Protein AF-A0AAJ0GF66-F1 (afdb_monomer)

InterPro domains:
  IPR010839 Acyclic terpene utilisation, N-terminal [PF07287] (3-93)

Foldseek 3Di:
DKDDDADLADQALVSVDIDDDDDDDDPDVVQQDPVQCPDDPPGHPVRVCVVCQVVDDFLRDDDPDCCVPPNDDFDFDDDDDDPQVVDWDWDADPVRDIDTDDGDPDDDDDPPDDDFDAQPDADDLPVLPAWDWHFQQQFKDWWWWDPFQWIDIDIGGDDPVVVNNVSNCPTQVNVCSQHVHNQGNGRRHSPLVRALRPRDDRCRTGRSVHVSSRSHIDGHRVVRCVVGGD

Mean predicted aligned error: 7.28 Å

Sequence (230 aa):
MIAGAVPEDPQSQEEATVDLRIFAQTRDPGLLSGNNFVDSDRGSFARFCIENLLQSYPGGTMAPDMRTAIGRPFFEYWVSLMPQSFVKETAHLPDGIVIEIPNPAITQEYPREQPSYETKDPVDLSTFGPTTRAPLGYVAMGRSGDESSNGNLGLFVRHDDEWDWFRSVLSTSKLRELLDIRAFHFLLKDHLERGFNSKSSFDSLGKNACEYIRSRYIDMPNKFLERGRI

Solvent-accessible surface area (backbone atoms only — not comparable to full-atom values): 14059 Å² total; per-residue (Å²): 88,76,51,84,77,63,60,82,62,42,87,44,65,70,49,55,55,69,53,74,53,85,86,87,87,73,92,55,65,67,45,72,34,77,71,30,71,80,74,43,97,81,52,14,59,67,44,54,56,56,73,45,39,86,74,57,59,91,42,58,61,74,83,84,74,52,56,90,82,46,88,65,92,72,56,70,66,82,89,76,91,72,67,71,87,76,63,83,50,67,51,77,44,98,88,70,52,73,43,81,50,76,77,79,89,79,79,78,92,71,72,95,66,82,82,75,80,70,63,90,78,62,52,69,70,74,80,60,51,66,62,44,82,38,42,40,32,36,63,37,48,67,47,31,28,55,59,61,25,20,21,38,57,49,73,48,59,92,46,74,75,52,41,50,52,48,52,39,60,64,33,48,69,49,50,21,66,66,64,74,42,96,51,57,71,47,54,26,74,51,66,19,52,34,9,53,67,53,36,86,62,76,55,32,46,27,21,37,59,32,53,36,48,22,38,29,62,38,83,37,39,43,77,57,59,75,74,47,71,104

Radius of gyration: 22.27 Å; Cα contacts (8 Å, |Δi|>4): 339; chains: 1; bounding box: 61×35×58 Å

Structure (mmCIF, N/CA/C/O backbone):
data_AF-A0AAJ0GF66-F1
#
_entry.id   AF-A0AAJ0GF66-F1
#
loop_
_atom_site.group_PDB
_atom_site.id
_atom_site.type_symbol
_atom_site.label_atom_id
_atom_site.label_alt_id
_atom_site.label_comp_id
_atom_site.label_asym_id
_atom_site.label_entity_id
_atom_site.label_seq_id
_atom_site.pdbx_PDB_ins_code
_atom_site.Cartn_x
_atom_site.Cartn_y
_atom_site.Cartn_z
_atom_site.occupancy
_atom_site.B_iso_or_equiv
_atom_site.auth_seq_id
_atom_site.auth_comp_id
_atom_site.auth_asym_id
_atom_site.auth_atom_id
_atom_site.pdbx_PDB_model_num
ATOM 1 N N . MET A 1 1 ? 18.608 -10.374 9.808 1.00 85.88 1 MET A N 1
ATOM 2 C CA . MET A 1 1 ? 18.503 -9.835 11.184 1.00 85.88 1 MET A CA 1
ATOM 3 C C . MET A 1 1 ? 17.515 -8.689 11.148 1.00 85.88 1 MET A C 1
ATOM 5 O O . MET A 1 1 ? 17.680 -7.847 10.276 1.00 85.88 1 MET A O 1
ATOM 9 N N . ILE A 1 2 ? 16.510 -8.677 12.021 1.00 88.25 2 ILE A N 1
ATOM 10 C CA . ILE A 1 2 ? 15.561 -7.557 12.139 1.00 88.25 2 ILE A CA 1
ATOM 11 C C . ILE A 1 2 ? 16.083 -6.614 13.224 1.00 88.25 2 ILE A C 1
ATOM 13 O O . ILE A 1 2 ? 16.493 -7.089 14.285 1.00 88.25 2 ILE A O 1
ATOM 17 N N . ALA A 1 3 ? 16.115 -5.314 12.948 1.00 89.00 3 ALA A N 1
ATOM 18 C CA . ALA A 1 3 ? 16.515 -4.288 13.901 1.00 89.00 3 ALA A CA 1
ATOM 19 C C . ALA A 1 3 ? 15.303 -3.434 14.299 1.00 89.00 3 ALA A C 1
ATOM 21 O O . ALA A 1 3 ? 14.698 -2.786 13.450 1.00 89.00 3 ALA A O 1
ATOM 22 N N . GLY A 1 4 ? 14.981 -3.416 15.596 1.00 89.81 4 GLY A N 1
ATOM 23 C CA . GLY A 1 4 ? 13.872 -2.634 16.151 1.00 89.81 4 GLY A CA 1
ATOM 24 C C . GLY A 1 4 ? 12.567 -3.418 16.312 1.00 89.81 4 GLY A C 1
ATOM 25 O O . GLY A 1 4 ? 12.520 -4.635 16.129 1.00 89.81 4 GLY A O 1
ATOM 26 N N . ALA A 1 5 ? 11.521 -2.698 16.706 1.00 91.69 5 ALA A N 1
ATOM 27 C CA . ALA A 1 5 ? 10.151 -3.177 16.842 1.00 91.69 5 ALA A CA 1
ATOM 28 C C . ALA A 1 5 ? 9.189 -2.019 16.544 1.00 91.69 5 ALA A C 1
ATOM 30 O O . ALA A 1 5 ? 9.545 -0.860 16.755 1.00 91.69 5 ALA A O 1
ATOM 31 N N . VAL A 1 6 ? 7.985 -2.347 16.081 1.00 92.19 6 VAL A N 1
ATOM 32 C CA . VAL A 1 6 ? 6.919 -1.375 15.806 1.00 92.19 6 VAL A CA 1
ATOM 33 C C . VAL A 1 6 ? 6.063 -1.215 17.074 1.00 92.19 6 VAL A C 1
ATOM 35 O O . VAL A 1 6 ? 5.723 -2.236 17.683 1.00 92.19 6 VAL A O 1
ATOM 38 N N . PRO A 1 7 ? 5.743 0.016 17.522 1.00 93.25 7 PRO A N 1
ATOM 39 C CA . PRO A 1 7 ? 4.793 0.232 18.615 1.00 93.25 7 PRO A CA 1
ATOM 40 C C . PRO A 1 7 ? 3.393 -0.262 18.229 1.00 93.25 7 PRO A C 1
ATOM 42 O O . PRO A 1 7 ? 3.097 -0.445 17.056 1.00 93.25 7 PRO A O 1
ATOM 45 N N . GLU A 1 8 ? 2.514 -0.465 19.211 1.00 91.50 8 GLU A N 1
ATOM 46 C CA . GLU A 1 8 ? 1.170 -0.995 18.944 1.00 91.50 8 GLU A CA 1
ATOM 47 C C . GLU A 1 8 ? 0.363 -0.112 17.971 1.00 91.50 8 GLU A C 1
ATOM 49 O O . GLU A 1 8 ? -0.120 -0.623 16.970 1.00 91.50 8 GLU A O 1
ATOM 54 N N . ASP A 1 9 ? 0.285 1.204 18.197 1.00 92.12 9 ASP A N 1
ATOM 55 C CA . ASP A 1 9 ? -0.404 2.166 17.316 1.00 92.12 9 ASP A CA 1
ATOM 56 C C . ASP A 1 9 ? 0.613 3.207 16.807 1.00 92.12 9 ASP A C 1
ATOM 58 O O . ASP A 1 9 ? 0.759 4.267 17.428 1.00 92.12 9 ASP A O 1
ATOM 62 N N . PRO A 1 10 ? 1.390 2.906 15.747 1.00 92.81 10 PRO A N 1
ATOM 63 C CA . PRO A 1 10 ? 2.396 3.830 15.220 1.00 92.81 10 PRO A CA 1
ATOM 64 C C . PRO A 1 10 ? 1.728 5.085 14.654 1.00 92.81 10 PRO A C 1
ATOM 66 O O . PRO A 1 10 ? 0.675 5.004 14.024 1.00 92.81 10 PRO A O 1
ATOM 69 N N . GLN A 1 11 ? 2.338 6.253 14.855 1.00 90.50 11 GLN A N 1
ATOM 70 C CA . GLN A 1 11 ? 1.778 7.537 14.408 1.00 90.50 11 GLN A CA 1
ATOM 71 C C . GLN A 1 11 ? 2.393 8.040 13.096 1.00 90.50 11 GLN A C 1
ATOM 73 O O . GLN A 1 11 ? 1.963 9.064 12.569 1.00 90.50 11 GLN A O 1
ATOM 78 N N . SER A 1 12 ? 3.370 7.315 12.548 1.00 89.44 12 SER A N 1
ATOM 79 C CA . SER A 1 12 ? 3.961 7.579 11.238 1.00 89.44 12 SER A CA 1
ATOM 80 C C . SER A 1 12 ? 4.348 6.287 10.522 1.00 89.44 12 SER A C 1
ATOM 82 O O . SER A 1 12 ? 4.467 5.216 11.128 1.00 89.44 12 SER A O 1
ATOM 84 N N . GLN A 1 13 ? 4.581 6.388 9.212 1.00 88.12 13 GLN A N 1
ATOM 85 C CA . GLN A 1 13 ? 5.065 5.258 8.422 1.00 88.12 13 GLN A CA 1
ATOM 86 C C . GLN A 1 13 ? 6.484 4.845 8.849 1.00 88.12 13 GLN A C 1
ATOM 88 O O . GLN A 1 13 ? 6.815 3.660 8.818 1.00 88.12 13 GLN A O 1
ATOM 93 N N . GLU A 1 14 ? 7.308 5.801 9.285 1.00 89.06 14 GLU A N 1
ATOM 94 C CA . GLU A 1 14 ? 8.645 5.557 9.825 1.00 89.06 14 GLU A CA 1
ATOM 95 C C . GLU A 1 14 ? 8.587 4.740 11.120 1.00 89.06 14 GLU A C 1
ATOM 97 O O . GLU A 1 14 ? 9.321 3.764 11.247 1.00 89.06 14 GLU A O 1
ATOM 102 N N . GLU A 1 15 ? 7.684 5.070 12.051 1.00 91.44 15 GLU A N 1
ATOM 103 C CA . GLU A 1 15 ? 7.470 4.281 13.276 1.00 91.44 15 GLU A CA 1
ATOM 104 C C . GLU A 1 15 ? 6.936 2.873 12.978 1.00 91.44 15 GLU A C 1
ATOM 106 O O . GLU A 1 15 ? 7.215 1.927 13.715 1.00 91.44 15 GLU A O 1
ATOM 111 N N . ALA A 1 16 ? 6.187 2.725 11.883 1.00 91.75 16 ALA A N 1
ATOM 112 C CA . ALA A 1 16 ? 5.654 1.451 11.414 1.00 91.75 16 ALA A CA 1
ATOM 113 C C . ALA A 1 16 ? 6.658 0.605 10.606 1.00 91.75 16 ALA A C 1
ATOM 115 O O . ALA A 1 16 ? 6.305 -0.485 10.154 1.00 91.75 16 ALA A O 1
ATOM 116 N N . THR A 1 17 ? 7.891 1.082 10.406 1.00 91.12 17 THR A N 1
ATOM 117 C CA . THR A 1 17 ? 8.898 0.426 9.561 1.00 91.12 17 THR A CA 1
ATOM 118 C C . THR A 1 17 ? 10.095 -0.040 10.393 1.00 91.12 17 THR A C 1
ATOM 120 O O . THR A 1 17 ? 10.628 0.693 11.220 1.00 91.12 17 THR A O 1
ATOM 123 N N . VAL A 1 18 ? 10.553 -1.273 10.149 1.00 91.56 18 VAL A N 1
ATOM 124 C CA . VAL A 1 18 ? 11.772 -1.840 10.753 1.00 91.56 18 VAL A CA 1
ATOM 125 C C . VAL A 1 18 ? 12.707 -2.382 9.679 1.00 91.56 18 VAL A C 1
ATOM 127 O O . VAL A 1 18 ? 12.262 -2.890 8.648 1.00 91.56 18 VAL A O 1
ATOM 130 N N . ASP A 1 19 ? 14.011 -2.330 9.943 1.00 89.31 19 ASP A N 1
A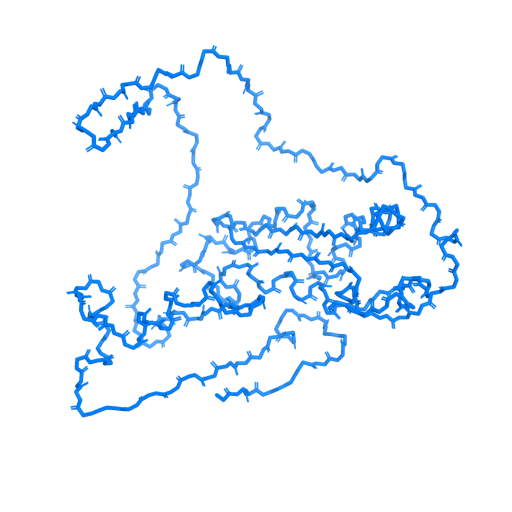TOM 131 C CA . ASP A 1 19 ? 15.020 -2.787 8.992 1.00 89.31 19 ASP A CA 1
ATOM 132 C C . ASP A 1 19 ? 15.253 -4.298 9.088 1.00 89.31 19 ASP A C 1
ATOM 134 O O . ASP A 1 19 ? 15.623 -4.836 10.138 1.00 89.31 19 ASP A O 1
ATOM 138 N N . LEU A 1 20 ? 15.136 -4.988 7.949 1.00 88.69 20 LEU A N 1
ATOM 139 C CA . LEU A 1 20 ? 15.606 -6.360 7.773 1.00 88.69 20 LEU A CA 1
ATOM 140 C C . LEU A 1 20 ? 16.949 -6.360 7.036 1.00 88.69 20 LEU A C 1
ATOM 142 O O . LEU A 1 20 ? 17.028 -6.199 5.820 1.00 88.69 20 LEU A O 1
ATOM 146 N N . ARG A 1 21 ? 18.030 -6.636 7.765 1.00 88.19 21 ARG A N 1
ATOM 147 C CA . ARG A 1 21 ? 19.362 -6.798 7.178 1.00 88.19 21 ARG A CA 1
ATOM 148 C C . ARG A 1 21 ? 19.586 -8.230 6.701 1.00 88.19 21 ARG A C 1
ATOM 150 O O . ARG A 1 21 ? 19.614 -9.159 7.518 1.00 88.19 21 ARG A O 1
ATOM 157 N N . ILE A 1 22 ? 19.855 -8.384 5.407 1.00 86.62 22 ILE A N 1
ATOM 158 C CA . ILE A 1 22 ? 20.373 -9.616 4.800 1.00 86.62 22 ILE A CA 1
ATOM 159 C C . ILE A 1 22 ? 21.868 -9.413 4.517 1.00 86.62 22 ILE A C 1
ATOM 161 O O . ILE A 1 22 ? 22.264 -8.410 3.929 1.00 86.62 22 ILE A O 1
ATOM 165 N N . PHE A 1 23 ? 22.715 -10.332 4.983 1.00 89.69 23 PHE A N 1
ATOM 166 C CA . PHE A 1 23 ? 24.172 -10.222 4.880 1.00 89.69 23 PHE A CA 1
ATOM 167 C C . PHE A 1 23 ? 24.766 -11.516 4.328 1.00 89.69 23 PHE A C 1
ATOM 169 O O . PHE A 1 23 ? 24.396 -12.600 4.774 1.00 89.69 23 PHE A O 1
ATOM 176 N N . ALA A 1 24 ? 25.700 -11.392 3.386 1.00 90.50 24 ALA A N 1
ATOM 177 C CA . ALA A 1 24 ? 26.400 -12.514 2.776 1.00 90.50 24 ALA A CA 1
ATOM 178 C C . ALA A 1 24 ? 27.893 -12.205 2.614 1.00 90.50 24 ALA A C 1
ATOM 180 O O . ALA A 1 24 ? 28.287 -11.064 2.376 1.00 90.50 24 ALA A O 1
ATOM 181 N N . GLN A 1 25 ? 28.718 -13.247 2.721 1.00 92.94 25 GLN A N 1
ATOM 182 C CA . GLN A 1 25 ? 30.152 -13.215 2.443 1.00 92.94 25 GLN A CA 1
ATOM 183 C C . GLN A 1 25 ? 30.522 -14.427 1.594 1.00 92.94 25 GLN A C 1
ATOM 185 O O . GLN A 1 25 ? 29.950 -15.504 1.746 1.00 92.94 25 GLN A O 1
ATOM 190 N N . THR A 1 26 ? 31.489 -14.256 0.701 1.00 90.25 26 THR A N 1
ATOM 191 C CA . THR A 1 26 ? 31.937 -15.307 -0.215 1.00 90.25 26 THR A CA 1
ATOM 192 C C . THR A 1 26 ? 33.385 -15.065 -0.625 1.00 90.25 26 THR A C 1
ATOM 194 O O . THR A 1 26 ? 33.888 -13.945 -0.543 1.00 90.25 26 THR A O 1
ATOM 197 N N . ARG A 1 27 ? 34.056 -16.132 -1.064 1.00 93.50 27 ARG A N 1
ATOM 198 C CA . ARG A 1 27 ? 35.398 -16.066 -1.658 1.00 93.50 27 ARG A CA 1
ATOM 199 C C . ARG A 1 27 ? 35.363 -15.670 -3.135 1.00 93.50 27 ARG A C 1
ATOM 201 O O . ARG A 1 27 ? 36.397 -15.278 -3.661 1.00 93.50 27 ARG A O 1
ATOM 208 N N . ASP A 1 28 ? 34.206 -15.795 -3.786 1.00 88.50 28 ASP A N 1
ATOM 209 C CA . ASP A 1 28 ? 34.001 -15.387 -5.175 1.00 88.50 28 ASP A CA 1
ATOM 210 C C . ASP A 1 28 ? 33.434 -13.956 -5.223 1.00 88.50 28 ASP A C 1
ATOM 212 O O . ASP A 1 28 ? 32.237 -13.766 -4.978 1.00 88.50 28 ASP A O 1
ATOM 216 N N . PRO A 1 29 ? 34.252 -12.938 -5.545 1.00 84.75 29 PRO A N 1
ATOM 217 C CA . PRO A 1 29 ? 33.788 -11.555 -5.606 1.00 84.75 29 PRO A CA 1
ATOM 218 C C . PRO A 1 29 ? 32.722 -11.330 -6.690 1.00 84.75 29 PRO A C 1
ATOM 220 O O . PRO A 1 29 ? 31.956 -10.372 -6.592 1.00 84.75 29 PRO A O 1
ATOM 223 N N . GLY A 1 30 ? 32.619 -12.212 -7.693 1.00 83.12 30 GLY A N 1
ATOM 224 C CA . GLY A 1 30 ? 31.606 -12.131 -8.741 1.00 83.12 30 GLY A CA 1
ATOM 225 C C . GLY A 1 30 ? 30.180 -12.240 -8.198 1.00 83.12 30 GLY A C 1
ATOM 226 O O . GLY A 1 30 ? 29.296 -11.511 -8.646 1.00 83.12 30 GLY A O 1
ATOM 227 N N . LEU A 1 31 ? 29.947 -13.064 -7.172 1.00 84.75 31 LEU A N 1
ATOM 228 C CA . LEU A 1 31 ? 28.609 -13.259 -6.595 1.00 84.75 31 LEU A CA 1
ATOM 229 C C . LEU A 1 31 ? 28.079 -12.025 -5.846 1.00 84.75 31 LEU A C 1
ATOM 231 O O . LEU A 1 31 ? 26.865 -11.867 -5.721 1.00 84.75 31 LEU A O 1
ATOM 235 N N . LEU A 1 32 ? 28.965 -11.145 -5.366 1.00 85.38 32 LEU A N 1
ATOM 236 C CA . LEU A 1 32 ? 28.604 -9.894 -4.681 1.00 85.38 32 LEU A CA 1
ATOM 237 C C . LEU A 1 32 ? 28.820 -8.648 -5.552 1.00 85.38 32 LEU A C 1
ATOM 239 O O . LEU A 1 32 ? 28.619 -7.531 -5.078 1.00 85.38 32 LEU A O 1
ATOM 243 N N . SER A 1 33 ? 29.241 -8.811 -6.810 1.00 76.38 33 SER A N 1
ATOM 244 C CA . SER A 1 33 ? 29.523 -7.671 -7.681 1.00 76.38 33 SER A CA 1
ATOM 245 C C . SER A 1 33 ? 28.228 -6.968 -8.107 1.00 76.38 33 SER A C 1
ATOM 247 O O . SER A 1 33 ? 27.270 -7.606 -8.549 1.00 76.38 33 SER A O 1
ATOM 249 N N . GLY A 1 34 ? 28.213 -5.635 -8.011 1.00 66.44 34 GLY A N 1
ATOM 250 C CA . GLY A 1 34 ? 27.102 -4.808 -8.493 1.00 66.44 34 GLY A CA 1
ATOM 251 C C . GLY A 1 34 ? 26.999 -4.746 -10.022 1.00 66.44 34 GLY A C 1
ATOM 252 O O . GLY A 1 34 ? 25.943 -4.410 -10.541 1.00 66.44 34 GLY A O 1
ATOM 253 N N . ASN A 1 35 ? 28.053 -5.110 -10.758 1.00 63.97 35 ASN A N 1
ATOM 254 C CA . ASN A 1 35 ? 28.022 -5.135 -12.228 1.00 63.97 35 ASN A CA 1
ATOM 255 C C . ASN A 1 35 ? 27.085 -6.239 -12.752 1.00 63.97 35 ASN A C 1
ATOM 257 O O . ASN A 1 35 ? 26.433 -6.087 -13.778 1.00 63.97 35 ASN A O 1
ATOM 261 N N . ASN A 1 36 ? 26.915 -7.313 -11.977 1.00 58.72 36 ASN A N 1
ATOM 262 C CA . ASN A 1 36 ? 26.048 -8.444 -12.315 1.00 58.72 36 ASN A CA 1
ATOM 263 C C . ASN A 1 36 ? 24.547 -8.172 -12.100 1.00 58.72 36 ASN A C 1
ATOM 265 O O . ASN A 1 36 ? 23.743 -9.101 -12.177 1.00 58.72 36 ASN A O 1
ATOM 269 N N . PHE A 1 37 ? 24.157 -6.923 -11.821 1.00 59.28 37 PHE A N 1
ATOM 270 C CA . PHE A 1 37 ? 22.755 -6.507 -11.846 1.00 59.28 37 PHE A CA 1
ATOM 271 C C . PHE A 1 37 ? 22.136 -6.579 -13.244 1.00 59.28 37 PHE A C 1
ATOM 273 O O . PHE A 1 37 ? 20.936 -6.812 -13.352 1.00 59.28 37 PHE A O 1
ATOM 280 N N . VAL A 1 38 ? 22.951 -6.389 -14.286 1.00 54.25 38 VAL A N 1
ATOM 281 C CA . VAL A 1 38 ? 22.492 -6.259 -15.678 1.00 54.25 38 VAL A CA 1
ATOM 282 C C . VAL A 1 38 ? 23.046 -7.379 -16.572 1.00 54.25 38 VAL A C 1
ATOM 284 O O . VAL A 1 38 ? 22.352 -7.828 -17.476 1.00 54.25 38 VAL A O 1
ATOM 287 N N . ASP A 1 39 ? 24.242 -7.902 -16.266 1.00 52.47 39 ASP A N 1
ATOM 288 C CA . ASP A 1 39 ? 25.055 -8.660 -17.238 1.00 52.47 39 ASP A CA 1
ATOM 289 C C . ASP A 1 39 ? 25.181 -10.182 -16.997 1.00 52.47 39 ASP A C 1
ATOM 291 O O . ASP A 1 39 ? 25.986 -10.840 -17.652 1.00 52.47 39 ASP A O 1
ATOM 295 N N . SER A 1 40 ? 24.459 -10.782 -16.042 1.00 52.03 40 SER A N 1
ATOM 296 C CA . SER A 1 40 ? 24.777 -12.150 -15.583 1.00 52.03 40 SER A CA 1
ATOM 297 C C . SER A 1 40 ? 23.639 -13.163 -15.735 1.00 52.03 40 SER A C 1
ATOM 299 O O . SER A 1 40 ? 22.655 -13.108 -14.994 1.00 52.03 40 SER A O 1
ATOM 301 N N . ASP A 1 41 ? 23.864 -14.182 -16.572 1.00 59.72 41 ASP A N 1
ATOM 302 C CA . ASP A 1 41 ? 23.113 -15.453 -16.608 1.00 59.72 41 ASP A CA 1
ATOM 303 C C . ASP A 1 41 ? 23.255 -16.264 -15.300 1.00 59.72 41 ASP A C 1
ATOM 305 O O . ASP A 1 41 ? 22.475 -17.174 -15.028 1.00 59.72 41 ASP A O 1
ATOM 309 N N . ARG A 1 42 ? 24.262 -15.950 -14.468 1.00 64.00 42 ARG A N 1
ATOM 310 C CA . ARG A 1 42 ? 24.535 -16.605 -13.173 1.00 64.00 42 ARG A CA 1
ATOM 311 C C . ARG A 1 42 ? 23.820 -15.944 -11.986 1.00 64.00 42 ARG A C 1
ATOM 313 O O . ARG A 1 42 ? 23.796 -16.524 -10.902 1.00 64.00 42 ARG A O 1
ATOM 320 N N . GLY A 1 43 ? 23.270 -14.742 -12.174 1.00 67.75 43 GLY A N 1
ATOM 321 C CA . GLY A 1 43 ? 22.730 -13.897 -11.106 1.00 67.75 43 GLY A CA 1
ATOM 322 C C . GLY A 1 43 ? 23.799 -13.297 -10.179 1.00 67.75 43 GLY A C 1
ATOM 323 O O . GLY A 1 43 ? 24.982 -13.629 -10.249 1.00 67.75 43 GLY A O 1
ATOM 324 N N . SER A 1 44 ? 23.387 -12.370 -9.315 1.00 81.88 44 SER A N 1
ATOM 325 C CA . SER A 1 44 ? 24.177 -11.835 -8.196 1.00 81.88 44 SER A CA 1
ATOM 326 C C . SER A 1 44 ? 23.365 -11.981 -6.914 1.00 81.88 44 SER A C 1
ATOM 328 O O . SER A 1 44 ? 22.139 -12.074 -6.967 1.00 81.88 44 SER A O 1
ATOM 330 N N . PHE A 1 45 ? 24.015 -11.970 -5.751 1.00 84.94 45 PHE A N 1
ATOM 331 C CA . PHE A 1 45 ? 23.310 -12.008 -4.467 1.00 84.94 45 PHE A CA 1
ATOM 332 C C . PHE A 1 45 ? 22.242 -10.909 -4.371 1.00 84.94 45 PHE A C 1
ATOM 334 O O . PHE A 1 45 ? 21.111 -11.167 -3.970 1.00 84.94 45 PHE A O 1
ATOM 341 N N . ALA A 1 46 ? 22.582 -9.696 -4.811 1.00 81.00 46 ALA A N 1
ATOM 342 C CA . ALA A 1 46 ? 21.661 -8.571 -4.794 1.00 81.00 46 ALA A CA 1
ATOM 3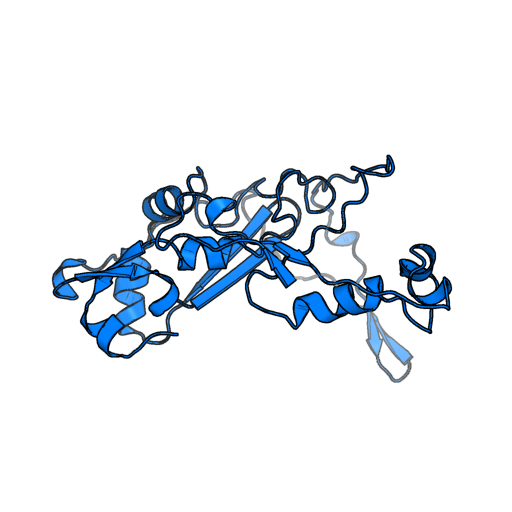43 C C . ALA A 1 46 ? 20.482 -8.767 -5.767 1.00 81.00 46 ALA A C 1
ATOM 345 O O . ALA A 1 46 ? 19.342 -8.487 -5.400 1.00 81.00 46 ALA A O 1
ATOM 346 N N . ARG A 1 47 ? 20.727 -9.329 -6.961 1.00 81.38 47 ARG A N 1
ATOM 347 C CA . ARG A 1 47 ? 19.670 -9.697 -7.916 1.00 81.38 47 ARG A CA 1
ATOM 348 C C . ARG A 1 47 ? 18.707 -10.727 -7.324 1.00 81.38 47 ARG A C 1
ATOM 350 O O . ARG A 1 47 ? 17.505 -10.510 -7.391 1.00 81.38 47 ARG A O 1
ATOM 357 N N . PHE A 1 48 ? 19.210 -11.782 -6.680 1.00 83.44 48 PHE A N 1
ATOM 358 C CA . PHE A 1 48 ? 18.350 -12.781 -6.036 1.00 83.44 48 PHE A CA 1
ATOM 359 C C . PHE A 1 48 ? 17.479 -12.172 -4.933 1.00 83.44 48 PHE A C 1
ATOM 361 O O . PHE A 1 48 ? 16.287 -12.465 -4.875 1.00 83.44 48 PHE A O 1
ATOM 368 N N . CYS A 1 49 ? 18.034 -11.296 -4.091 1.00 84.81 49 CYS A N 1
ATOM 369 C CA . CYS A 1 49 ? 17.247 -10.577 -3.085 1.00 84.81 49 CYS A CA 1
ATOM 370 C C . CYS A 1 49 ? 16.135 -9.727 -3.722 1.00 84.81 49 CYS A C 1
ATOM 372 O O . CYS A 1 49 ? 15.023 -9.679 -3.203 1.00 84.81 49 CYS A O 1
ATOM 374 N N . ILE A 1 50 ? 16.421 -9.085 -4.856 1.00 81.56 50 ILE A N 1
ATOM 375 C CA . ILE A 1 50 ? 15.489 -8.193 -5.555 1.00 81.56 50 ILE A CA 1
ATOM 376 C C . ILE A 1 50 ? 14.376 -8.953 -6.263 1.00 81.56 50 ILE A C 1
ATOM 378 O O . ILE A 1 50 ? 13.206 -8.629 -6.081 1.00 81.56 50 ILE A O 1
ATOM 382 N N . GLU A 1 51 ? 14.721 -9.980 -7.034 1.00 83.25 51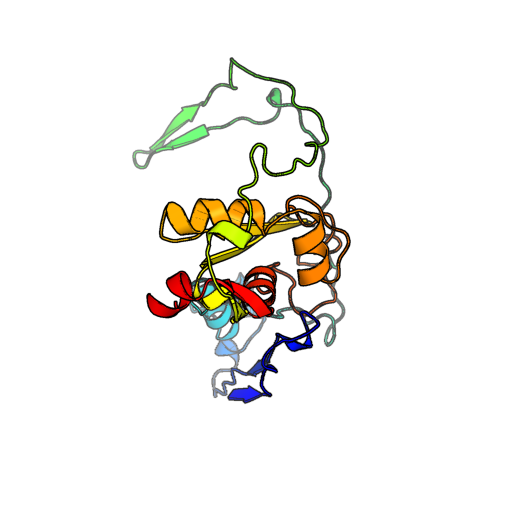 GLU A N 1
ATOM 383 C CA . GLU A 1 51 ? 13.747 -10.775 -7.787 1.00 83.25 51 GLU A CA 1
ATOM 384 C C . GLU A 1 51 ? 12.772 -11.511 -6.857 1.00 83.25 51 GLU A C 1
ATOM 386 O O . GLU A 1 51 ? 11.603 -11.684 -7.195 1.00 83.25 51 GLU A O 1
ATOM 391 N N . ASN A 1 52 ? 13.216 -11.875 -5.650 1.00 85.56 52 ASN A N 1
ATOM 392 C CA . ASN A 1 52 ? 12.364 -12.519 -4.650 1.00 85.56 52 ASN A CA 1
ATOM 393 C C . ASN A 1 52 ? 11.605 -11.527 -3.751 1.00 85.56 52 ASN A C 1
ATOM 395 O O . ASN A 1 52 ? 10.723 -11.950 -3.004 1.00 85.56 52 ASN A O 1
ATOM 399 N N . LEU A 1 53 ? 11.880 -10.217 -3.823 1.00 84.62 53 LEU A N 1
ATOM 400 C CA . LEU A 1 53 ? 11.221 -9.214 -2.975 1.00 84.62 53 LEU A CA 1
ATOM 401 C C . LEU A 1 53 ? 9.695 -9.264 -3.118 1.00 84.62 53 LEU A C 1
ATOM 403 O O . LEU A 1 53 ? 8.972 -9.164 -2.130 1.00 84.62 53 LEU A O 1
ATOM 407 N N . LEU A 1 54 ? 9.190 -9.448 -4.340 1.00 81.69 54 LEU A N 1
ATOM 408 C CA . LEU A 1 54 ? 7.748 -9.498 -4.608 1.00 81.69 54 LEU A CA 1
ATOM 409 C C . LEU A 1 54 ? 7.057 -10.748 -4.047 1.00 81.69 54 LEU A C 1
ATOM 411 O O . LEU A 1 54 ? 5.839 -10.746 -3.911 1.00 81.69 54 LEU A O 1
ATOM 415 N N . GLN A 1 55 ? 7.821 -11.786 -3.710 1.00 87.25 55 GLN A N 1
ATOM 416 C CA . GLN A 1 55 ? 7.326 -13.019 -3.094 1.00 87.25 55 GLN A CA 1
ATOM 417 C C . GLN A 1 55 ? 7.494 -13.019 -1.568 1.00 87.25 55 GLN A C 1
ATOM 419 O O . GLN A 1 55 ? 7.212 -14.023 -0.918 1.00 87.25 55 GLN A O 1
ATOM 424 N N . SER A 1 56 ? 8.001 -11.921 -1.001 1.00 85.94 56 SER A N 1
ATOM 425 C CA . SER A 1 56 ? 8.242 -11.793 0.433 1.00 85.94 56 SER A CA 1
ATOM 426 C C . SER A 1 56 ? 6.952 -11.443 1.196 1.00 85.94 56 SER A C 1
ATOM 428 O O . SER A 1 56 ? 5.863 -11.904 0.858 1.00 85.94 56 SER A O 1
ATOM 430 N N . TYR A 1 57 ? 7.066 -10.662 2.266 1.00 87.31 57 TYR A N 1
ATOM 431 C CA . TYR A 1 57 ? 5.952 -10.272 3.125 1.00 87.31 57 TYR A CA 1
ATOM 432 C C . TYR A 1 57 ? 5.241 -8.997 2.616 1.00 87.31 57 TYR A C 1
ATOM 434 O O . TYR A 1 57 ? 5.848 -8.189 1.903 1.00 87.31 57 TYR A O 1
ATOM 442 N N . PRO A 1 58 ? 3.959 -8.782 2.980 1.00 88.62 58 PRO A N 1
ATOM 443 C CA . PRO A 1 58 ? 3.253 -7.524 2.715 1.00 88.62 58 PRO A CA 1
ATOM 444 C C . PRO A 1 58 ? 4.012 -6.323 3.289 1.00 88.62 58 PRO A C 1
ATOM 446 O O . PRO A 1 58 ? 4.530 -6.397 4.397 1.00 88.62 58 PRO A O 1
ATOM 449 N N . GLY A 1 59 ? 4.119 -5.225 2.538 1.00 88.06 59 GLY A N 1
ATOM 450 C CA . GLY A 1 59 ? 4.956 -4.091 2.951 1.00 88.06 59 GLY A CA 1
ATOM 451 C C . GLY A 1 59 ? 6.463 -4.337 2.825 1.00 88.06 59 GLY A C 1
ATOM 452 O O . GLY A 1 59 ? 7.264 -3.567 3.338 1.00 88.06 59 GLY A O 1
ATOM 453 N N . GLY A 1 60 ? 6.892 -5.403 2.144 1.00 88.94 60 GLY A N 1
ATOM 454 C CA . GLY A 1 60 ? 8.293 -5.598 1.788 1.00 88.94 60 GLY A CA 1
ATOM 455 C C . GLY A 1 60 ? 8.754 -4.564 0.760 1.00 88.94 60 GLY A C 1
ATOM 456 O O . GLY A 1 60 ? 8.574 -4.752 -0.449 1.00 88.94 60 GLY A O 1
ATOM 457 N N . THR A 1 61 ? 9.374 -3.484 1.234 1.00 87.25 61 THR A N 1
ATOM 458 C CA . THR A 1 61 ? 10.098 -2.521 0.400 1.00 87.25 61 THR A CA 1
ATOM 459 C C . THR A 1 61 ? 11.602 -2.688 0.571 1.00 87.25 61 THR A C 1
ATOM 461 O O . THR A 1 61 ? 12.101 -3.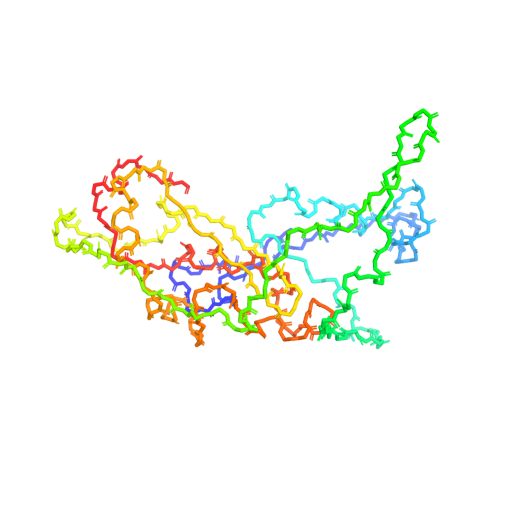002 1.650 1.00 87.25 61 THR A O 1
ATOM 464 N N . MET A 1 62 ? 12.338 -2.501 -0.516 1.00 82.88 62 MET A N 1
ATOM 465 C CA . MET A 1 62 ? 13.793 -2.485 -0.487 1.00 82.88 62 MET A CA 1
ATOM 466 C C . MET A 1 62 ? 14.258 -1.049 -0.708 1.00 82.88 62 MET A C 1
ATOM 468 O O . MET A 1 62 ? 13.669 -0.324 -1.506 1.00 82.88 62 MET A O 1
ATOM 472 N N . ALA A 1 63 ? 15.370 -0.681 -0.075 1.00 77.62 63 ALA A N 1
ATOM 473 C CA . ALA A 1 63 ? 16.115 0.533 -0.376 1.00 77.62 63 ALA A CA 1
ATOM 474 C C . ALA A 1 63 ? 17.335 0.207 -1.269 1.00 77.62 63 ALA A C 1
ATOM 476 O O . ALA A 1 63 ? 18.425 -0.027 -0.747 1.00 77.62 63 ALA A O 1
ATOM 477 N N . PRO A 1 64 ? 17.200 0.155 -2.612 1.00 72.00 64 PRO A N 1
ATOM 478 C CA . PRO A 1 64 ? 18.335 -0.088 -3.509 1.00 72.00 64 PRO A CA 1
ATOM 479 C C . PRO A 1 64 ? 19.165 1.168 -3.771 1.00 72.00 64 PRO A C 1
ATOM 481 O O . PRO A 1 64 ? 20.094 1.141 -4.582 1.00 72.00 64 PRO A O 1
ATOM 484 N N . ASP A 1 65 ? 18.802 2.286 -3.149 1.00 71.44 65 ASP A N 1
ATOM 485 C CA . ASP A 1 65 ? 19.398 3.567 -3.449 1.00 71.44 65 ASP A CA 1
ATOM 486 C C . ASP A 1 65 ? 20.817 3.686 -2.879 1.00 71.44 65 ASP A C 1
ATOM 488 O O . ASP A 1 65 ? 21.042 3.971 -1.705 1.00 71.44 65 ASP A O 1
ATOM 492 N N . MET A 1 66 ? 21.791 3.504 -3.766 1.00 73.00 66 MET A N 1
ATOM 493 C CA . MET A 1 66 ? 23.211 3.645 -3.460 1.00 73.00 66 MET A CA 1
ATOM 494 C C . MET A 1 66 ? 23.713 5.094 -3.587 1.00 73.00 66 MET A C 1
ATOM 496 O O . MET A 1 66 ? 24.917 5.317 -3.443 1.00 73.00 66 MET A O 1
ATOM 500 N N . ARG A 1 67 ? 22.845 6.088 -3.857 1.00 75.56 67 ARG A N 1
ATOM 501 C CA . ARG A 1 67 ? 23.238 7.506 -4.021 1.00 75.56 67 ARG A CA 1
ATOM 502 C C . ARG A 1 67 ? 23.881 8.106 -2.774 1.00 75.56 67 ARG A C 1
ATOM 504 O O . ARG A 1 67 ? 24.669 9.039 -2.892 1.00 75.56 67 ARG A O 1
ATOM 511 N N . THR A 1 68 ? 23.609 7.539 -1.601 1.00 74.69 68 THR A N 1
ATOM 512 C CA . THR A 1 68 ? 24.253 7.911 -0.330 1.00 74.69 68 THR A CA 1
ATOM 513 C C . THR A 1 68 ? 25.737 7.534 -0.274 1.00 74.69 68 THR A C 1
ATOM 515 O O . THR A 1 68 ? 26.491 8.134 0.487 1.00 74.69 68 THR A O 1
ATOM 518 N N . ALA A 1 69 ? 26.171 6.570 -1.093 1.00 77.25 69 ALA A N 1
ATOM 519 C CA . ALA A 1 69 ? 27.554 6.102 -1.164 1.00 77.25 69 ALA A CA 1
ATOM 520 C C . ALA A 1 69 ? 28.257 6.496 -2.475 1.00 77.25 69 ALA A C 1
ATOM 522 O O . ALA A 1 69 ? 29.466 6.716 -2.485 1.00 77.25 69 ALA A O 1
ATOM 523 N N . ILE A 1 70 ? 27.524 6.561 -3.592 1.00 77.69 70 ILE A N 1
ATOM 524 C CA . ILE A 1 70 ? 28.060 6.858 -4.925 1.00 77.69 70 ILE A CA 1
ATOM 525 C C . ILE A 1 70 ? 27.074 7.775 -5.648 1.00 77.69 70 ILE A C 1
ATOM 527 O O . ILE A 1 70 ? 25.964 7.348 -5.954 1.00 77.69 70 ILE A O 1
ATOM 531 N N . GLY A 1 71 ? 27.482 9.004 -5.977 1.00 78.19 71 GLY A N 1
ATOM 532 C CA . GLY A 1 71 ? 26.639 9.935 -6.733 1.00 78.19 71 GLY A CA 1
ATOM 533 C C . GLY A 1 71 ? 26.190 9.337 -8.072 1.00 78.19 71 GLY A C 1
ATOM 534 O O . GLY A 1 71 ? 27.018 8.877 -8.860 1.00 78.19 71 GLY A O 1
ATOM 535 N N . ARG A 1 72 ? 24.878 9.332 -8.329 1.00 76.69 72 ARG A N 1
ATOM 536 C CA . ARG A 1 72 ? 24.272 8.828 -9.571 1.00 76.69 72 ARG A CA 1
ATOM 537 C C . ARG A 1 72 ? 23.203 9.794 -10.077 1.00 76.69 72 ARG A C 1
ATOM 539 O O . ARG A 1 72 ? 22.554 10.441 -9.253 1.00 76.69 72 ARG A O 1
ATOM 546 N N . PRO A 1 73 ? 22.992 9.883 -11.404 1.00 78.38 73 PRO A N 1
ATOM 547 C CA . PRO A 1 73 ? 21.810 10.551 -11.929 1.00 78.38 73 PRO A CA 1
ATOM 548 C C . PRO A 1 73 ? 20.554 9.870 -11.380 1.00 78.38 73 PRO A C 1
ATOM 550 O O . PRO A 1 73 ? 20.541 8.657 -11.157 1.00 78.38 73 PRO A O 1
ATOM 553 N N . PHE A 1 74 ? 19.503 10.654 -11.176 1.00 76.75 74 PHE A N 1
ATOM 554 C CA . PHE A 1 74 ? 18.179 10.141 -10.860 1.00 76.75 74 PHE A CA 1
ATOM 555 C C . PHE A 1 74 ? 17.196 10.577 -11.935 1.00 76.75 74 PHE A C 1
ATOM 557 O O . PHE A 1 74 ? 17.408 11.580 -12.616 1.00 76.75 74 PHE A O 1
ATOM 564 N N . PHE A 1 75 ? 16.142 9.790 -12.096 1.00 82.00 75 PHE A N 1
ATOM 565 C CA . PHE A 1 75 ? 15.120 10.031 -13.098 1.00 82.00 75 PHE A CA 1
ATOM 566 C C . PHE A 1 75 ? 13.832 10.432 -12.404 1.00 82.00 75 PHE A C 1
ATOM 568 O O . PHE A 1 75 ? 13.415 9.801 -11.433 1.00 82.00 75 PHE A O 1
ATOM 575 N N . GLU A 1 76 ? 13.212 11.478 -12.926 1.00 84.19 76 GLU A N 1
ATOM 576 C CA . GLU A 1 76 ? 11.886 11.903 -12.521 1.00 84.19 76 GLU A CA 1
ATOM 577 C C . GLU A 1 76 ? 10.873 11.351 -13.511 1.00 84.19 76 GLU A C 1
ATOM 579 O O . GLU A 1 76 ? 11.074 11.388 -14.727 1.00 84.19 76 GLU A O 1
ATOM 584 N N . TYR A 1 77 ? 9.760 10.869 -12.985 1.00 80.06 77 TYR A N 1
ATOM 585 C CA . TYR A 1 77 ? 8.625 10.512 -13.803 1.00 80.06 77 TYR A CA 1
ATOM 586 C C . TYR A 1 77 ? 7.899 11.775 -14.292 1.00 80.06 77 TYR A C 1
ATOM 588 O O . TYR A 1 77 ? 7.679 12.729 -13.534 1.00 80.06 77 TYR A O 1
ATOM 596 N N . TRP A 1 78 ? 7.529 11.787 -15.573 1.00 81.94 78 TRP A N 1
ATOM 597 C CA . TRP A 1 78 ? 6.752 12.858 -16.190 1.00 81.94 78 TRP A CA 1
ATOM 598 C C . TRP A 1 78 ? 5.733 12.275 -17.167 1.00 81.94 78 TRP A C 1
ATOM 600 O O . TRP A 1 78 ? 6.096 11.565 -18.104 1.00 81.94 78 TRP A O 1
ATOM 610 N N . VAL A 1 79 ? 4.455 12.585 -16.940 1.00 81.25 79 VAL A N 1
ATOM 611 C CA . VAL A 1 79 ? 3.339 12.104 -17.764 1.00 81.25 79 VAL A CA 1
ATOM 612 C C . VAL A 1 79 ? 2.881 13.140 -18.763 1.00 81.25 79 VAL A C 1
ATOM 614 O O . VAL A 1 79 ? 2.675 14.307 -18.430 1.00 81.25 79 VAL A O 1
ATOM 617 N N . SER A 1 80 ? 2.605 12.663 -19.971 1.00 85.56 80 SER A N 1
ATOM 618 C CA . SER A 1 80 ? 1.851 13.393 -20.977 1.00 85.56 80 SER A CA 1
ATOM 619 C C . SER A 1 80 ? 0.912 12.451 -21.704 1.00 85.56 80 SER A C 1
ATOM 621 O O . SER A 1 80 ? 1.174 11.258 -21.833 1.00 85.56 80 SER A O 1
ATOM 623 N N . LEU A 1 81 ? -0.173 13.020 -22.217 1.00 87.12 81 LEU A N 1
ATOM 624 C CA . LEU A 1 81 ? -1.021 12.334 -23.175 1.00 87.12 81 LEU A CA 1
ATOM 625 C C . LEU A 1 81 ? -0.285 12.230 -24.513 1.00 87.12 81 LEU A C 1
ATOM 627 O O . LEU A 1 81 ? 0.419 13.158 -24.920 1.00 87.12 81 LEU A O 1
ATOM 631 N N . MET A 1 82 ? -0.470 11.099 -25.186 1.00 89.44 82 MET A N 1
ATOM 632 C CA . MET A 1 82 ? -0.037 10.861 -26.557 1.00 89.44 82 MET A CA 1
ATOM 633 C C . MET A 1 82 ? -1.270 10.493 -27.390 1.00 89.44 82 MET A C 1
ATOM 635 O O . MET A 1 82 ? -2.127 9.764 -26.887 1.00 89.44 82 MET A O 1
ATOM 639 N N . PRO A 1 83 ? -1.395 10.969 -28.642 1.00 88.62 83 PRO A N 1
ATOM 640 C CA . PRO A 1 83 ? -2.474 10.531 -29.517 1.00 88.62 83 PRO A CA 1
ATOM 641 C C . PRO A 1 83 ? -2.462 9.008 -29.686 1.00 88.62 83 PRO A C 1
ATOM 643 O O . PRO A 1 83 ? -1.424 8.436 -30.012 1.00 88.62 83 PRO A O 1
ATOM 646 N N . GLN A 1 84 ? -3.624 8.363 -29.541 1.00 88.19 84 GLN A N 1
ATOM 647 C CA . GLN A 1 84 ? -3.770 6.911 -29.726 1.00 88.19 84 GLN A CA 1
ATOM 648 C C . GLN A 1 84 ? -3.220 6.442 -31.084 1.00 88.19 84 GLN A C 1
ATOM 650 O O . GLN A 1 84 ? -2.652 5.363 -31.189 1.00 88.19 84 GLN A O 1
ATOM 655 N N . SER A 1 85 ? -3.322 7.280 -32.119 1.00 89.19 85 SER A N 1
ATOM 656 C CA . SER A 1 85 ? -2.815 6.994 -33.465 1.00 89.19 85 SER A CA 1
ATOM 657 C C . SER A 1 85 ? -1.295 6.815 -33.558 1.00 89.19 85 SER A C 1
ATOM 659 O O . SER A 1 85 ? -0.815 6.328 -34.582 1.00 89.19 85 SER A O 1
ATOM 661 N N . PHE A 1 86 ? -0.531 7.209 -32.536 1.00 92.25 86 PHE A N 1
ATOM 662 C CA . PHE A 1 86 ? 0.921 7.023 -32.505 1.00 92.25 86 PHE A CA 1
ATOM 663 C C . PHE A 1 86 ? 1.321 5.631 -32.009 1.00 92.25 86 PHE A C 1
ATOM 665 O O . PHE A 1 86 ? 2.422 5.174 -32.315 1.00 92.25 86 PHE A O 1
ATOM 672 N N . VAL A 1 87 ? 0.436 4.945 -31.281 1.00 91.44 87 VAL A N 1
ATOM 673 C CA . VAL A 1 87 ? 0.677 3.592 -30.782 1.00 91.44 87 VAL A CA 1
ATOM 674 C C . VAL A 1 87 ? 0.220 2.594 -31.844 1.00 91.44 87 VAL A C 1
ATOM 676 O O . VAL A 1 87 ? -0.938 2.594 -32.254 1.00 91.44 87 VAL A O 1
ATOM 679 N N . LYS A 1 88 ? 1.143 1.752 -32.315 1.00 92.88 88 LYS A N 1
ATOM 680 C CA . LYS A 1 88 ? 0.854 0.639 -33.229 1.00 92.88 88 LYS A CA 1
ATOM 681 C C . LYS A 1 88 ? 0.999 -0.662 -32.458 1.00 92.88 88 LYS A C 1
ATOM 683 O O . LYS A 1 88 ? 2.119 -1.095 -32.201 1.00 92.88 88 LYS A O 1
ATOM 688 N N . GLU A 1 89 ? -0.121 -1.237 -32.046 1.00 94.56 89 GLU A N 1
ATOM 689 C CA . GLU A 1 89 ? -0.138 -2.476 -31.275 1.00 94.56 89 GLU A CA 1
ATOM 690 C C . GLU A 1 89 ? -0.089 -3.698 -32.206 1.00 94.56 89 GLU A C 1
ATOM 692 O O . GLU A 1 89 ? -0.789 -3.767 -33.218 1.00 94.56 89 GLU A O 1
ATOM 697 N N . THR A 1 90 ? 0.759 -4.669 -31.870 1.00 96.69 90 THR A N 1
ATOM 698 C CA . THR A 1 90 ? 0.921 -5.920 -32.619 1.00 96.69 90 THR A CA 1
ATOM 699 C C . THR A 1 90 ? 1.034 -7.097 -31.659 1.00 96.69 90 THR A C 1
ATOM 701 O O . THR A 1 90 ? 1.865 -7.077 -30.750 1.00 96.69 90 THR A O 1
ATOM 704 N N . ALA A 1 91 ? 0.249 -8.149 -31.883 1.00 97.00 91 ALA A N 1
ATOM 705 C CA . ALA A 1 91 ? 0.343 -9.397 -31.136 1.00 97.00 91 ALA A CA 1
ATOM 706 C C . ALA A 1 91 ? 1.229 -10.401 -31.885 1.00 97.00 91 ALA A C 1
ATOM 708 O O . ALA A 1 91 ? 0.974 -10.720 -33.046 1.00 97.00 91 ALA A O 1
ATOM 709 N N . HIS A 1 92 ? 2.259 -10.912 -31.210 1.00 97.56 92 HIS A N 1
ATOM 710 C CA . HIS A 1 92 ? 3.138 -11.962 -31.724 1.00 97.56 92 HIS A CA 1
ATOM 711 C C . HIS A 1 92 ? 2.744 -13.302 -31.106 1.00 97.56 92 HIS A C 1
ATOM 713 O O . HIS A 1 92 ? 2.758 -13.450 -29.883 1.00 97.56 92 HIS A O 1
ATOM 719 N N . LEU A 1 93 ? 2.392 -14.273 -31.944 1.00 97.38 93 LEU A N 1
ATOM 720 C CA . LEU A 1 93 ? 1.987 -15.606 -31.509 1.00 97.38 93 LEU A CA 1
ATOM 721 C C . LEU A 1 93 ? 3.175 -16.589 -31.499 1.00 97.38 93 LEU A C 1
ATOM 723 O O . LEU A 1 93 ? 4.157 -16.376 -32.215 1.00 97.38 93 LEU A O 1
ATOM 727 N N . PRO A 1 94 ? 3.108 -17.684 -30.711 1.00 96.69 94 PRO A N 1
ATOM 728 C CA . PRO A 1 94 ? 4.200 -18.661 -30.607 1.00 96.69 94 PRO A CA 1
ATOM 729 C C . PRO A 1 94 ? 4.582 -19.356 -31.922 1.00 96.69 94 PRO A C 1
ATOM 731 O O . PRO A 1 94 ? 5.687 -19.879 -32.037 1.00 96.69 94 PRO A O 1
ATOM 734 N N . ASP A 1 95 ? 3.682 -19.375 -32.904 1.00 96.94 95 ASP A N 1
ATOM 735 C CA . ASP A 1 95 ? 3.894 -19.929 -34.246 1.00 96.94 95 ASP A CA 1
ATOM 736 C C . ASP A 1 95 ? 4.512 -18.921 -35.234 1.00 96.94 95 ASP A C 1
ATOM 738 O O . ASP A 1 95 ? 4.701 -19.232 -36.410 1.00 96.94 95 ASP A O 1
ATOM 742 N N . GLY A 1 96 ? 4.855 -17.721 -34.759 1.00 97.00 96 GLY A N 1
ATOM 743 C CA . GLY A 1 96 ? 5.454 -16.658 -35.559 1.00 97.00 96 GLY A CA 1
ATOM 744 C C . GLY A 1 96 ? 4.444 -15.785 -36.302 1.00 97.00 96 GLY A C 1
ATOM 745 O O . GLY A 1 96 ? 4.863 -14.865 -37.007 1.00 97.00 96 GLY A O 1
ATOM 746 N N . ILE A 1 97 ? 3.135 -16.020 -36.147 1.00 97.94 97 ILE A N 1
ATOM 747 C CA . ILE A 1 97 ? 2.112 -15.127 -36.698 1.00 97.94 97 ILE A CA 1
ATOM 748 C C . ILE A 1 97 ? 2.179 -13.772 -35.983 1.00 97.94 97 ILE A C 1
ATOM 750 O O . ILE A 1 97 ? 2.267 -13.695 -34.756 1.00 97.94 97 ILE A O 1
ATOM 754 N N . VAL A 1 98 ? 2.103 -12.697 -36.768 1.00 98.12 98 VAL A N 1
ATOM 755 C CA . VAL A 1 98 ? 1.994 -11.321 -36.276 1.00 98.12 98 VAL A CA 1
ATOM 756 C C . VAL A 1 98 ? 0.622 -10.783 -36.654 1.00 98.12 98 VAL A C 1
ATOM 758 O O . VAL A 1 98 ? 0.257 -10.778 -37.829 1.00 98.12 98 VAL A O 1
ATOM 761 N N . ILE A 1 99 ? -0.138 -10.342 -35.657 1.00 97.81 99 ILE A N 1
ATOM 762 C CA . ILE A 1 99 ? -1.478 -9.781 -35.824 1.00 97.81 99 ILE A CA 1
ATOM 763 C C . ILE A 1 99 ? -1.407 -8.292 -35.506 1.00 97.81 99 ILE A C 1
ATOM 765 O O . ILE A 1 99 ? -1.053 -7.915 -34.390 1.00 97.81 99 ILE A O 1
ATOM 769 N N . GLU A 1 100 ? -1.755 -7.443 -36.469 1.00 96.88 100 GLU A N 1
ATOM 770 C CA . GLU A 1 100 ? -1.960 -6.018 -36.204 1.00 96.88 100 GLU A CA 1
ATOM 771 C C . GLU A 1 100 ? -3.247 -5.822 -35.400 1.00 96.88 100 GLU A C 1
ATOM 773 O O . GLU A 1 100 ? -4.312 -6.317 -35.779 1.00 96.88 100 GLU A O 1
ATOM 778 N N . ILE A 1 101 ? -3.151 -5.089 -34.293 1.00 95.50 101 ILE A N 1
ATOM 779 C CA . ILE A 1 101 ? -4.300 -4.743 -33.463 1.00 95.50 101 ILE A CA 1
ATOM 780 C C . ILE A 1 101 ? -4.730 -3.321 -33.842 1.00 95.50 101 ILE A C 1
ATOM 782 O O . ILE A 1 101 ? -3.969 -2.370 -33.637 1.00 95.50 101 ILE A O 1
ATOM 786 N N . PRO A 1 102 ? -5.919 -3.140 -34.449 1.00 93.38 102 PRO A N 1
ATOM 787 C CA . PRO A 1 102 ? -6.384 -1.817 -34.827 1.00 93.38 102 PRO A CA 1
ATOM 788 C C . PRO A 1 102 ? -6.690 -0.982 -33.583 1.00 93.38 102 PRO A C 1
ATOM 790 O O . PRO A 1 102 ? -7.086 -1.503 -32.540 1.00 93.38 102 PRO A O 1
ATOM 793 N N . ASN A 1 103 ? -6.573 0.338 -33.724 1.00 93.06 103 ASN A N 1
ATOM 794 C CA . ASN A 1 103 ? -6.932 1.259 -32.652 1.00 93.06 103 ASN A CA 1
ATOM 795 C C . ASN A 1 103 ? -8.391 1.065 -32.197 1.00 93.06 103 ASN A C 1
ATOM 797 O O . ASN A 1 103 ? -9.257 0.789 -33.036 1.00 93.06 103 ASN A O 1
ATOM 801 N N . PRO A 1 104 ? -8.690 1.277 -30.900 1.00 91.12 104 PRO A N 1
ATOM 802 C CA . PRO A 1 104 ? -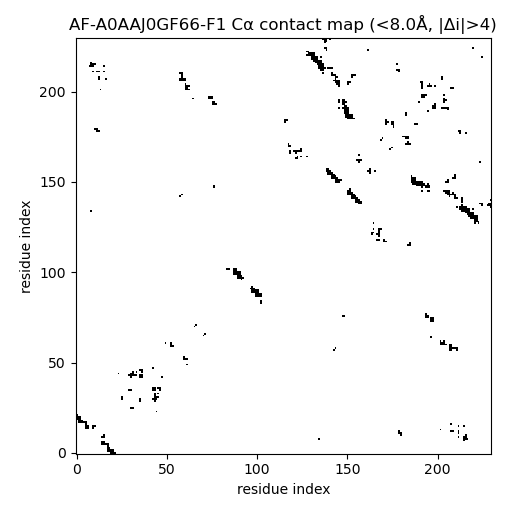10.053 1.207 -30.391 1.00 91.12 104 PRO A CA 1
ATOM 803 C C . PRO A 1 104 ? -10.991 2.132 -31.173 1.00 91.12 104 PRO A C 1
ATOM 805 O O . PRO A 1 104 ? -10.752 3.335 -31.274 1.00 91.12 104 PRO A O 1
ATOM 808 N N . ALA A 1 105 ? -12.070 1.572 -31.722 1.00 90.94 105 ALA A N 1
ATOM 809 C CA . ALA A 1 105 ? -13.054 2.336 -32.492 1.00 90.94 105 ALA A CA 1
ATOM 810 C C . ALA A 1 105 ? -14.014 3.141 -31.601 1.00 90.94 105 ALA A C 1
ATOM 812 O O . ALA A 1 105 ? -14.566 4.151 -32.031 1.00 90.94 105 ALA A O 1
ATOM 813 N N . ILE A 1 106 ? -14.224 2.684 -30.366 1.00 92.56 106 ILE A N 1
ATOM 814 C CA . ILE A 1 106 ? -15.092 3.328 -29.382 1.00 92.56 106 ILE A CA 1
ATOM 815 C C . ILE A 1 106 ? -14.188 3.937 -28.320 1.00 92.56 106 ILE A C 1
ATOM 817 O O . ILE A 1 106 ? -13.531 3.217 -27.569 1.00 92.56 106 ILE A O 1
ATOM 821 N N . THR A 1 107 ? -14.151 5.264 -28.272 1.00 90.50 107 THR A N 1
ATOM 822 C CA . THR A 1 107 ? -13.369 6.021 -27.297 1.00 90.50 107 THR A CA 1
ATOM 823 C C . THR A 1 107 ? -14.269 6.990 -26.545 1.00 90.50 107 THR A C 1
ATOM 825 O O . THR A 1 107 ? -15.324 7.403 -27.026 1.00 90.50 107 THR A O 1
ATOM 828 N N . GLN A 1 108 ? -13.849 7.340 -25.334 1.00 90.19 108 GLN A N 1
ATOM 829 C CA . GLN A 1 108 ? -14.490 8.353 -24.514 1.00 90.19 108 GLN A CA 1
ATOM 830 C C . GLN A 1 108 ? -13.401 9.246 -23.933 1.00 90.19 108 GLN A C 1
ATOM 832 O O . GLN A 1 108 ? -12.388 8.756 -23.434 1.00 90.19 108 GLN A O 1
ATOM 837 N N . GLU A 1 109 ? -13.617 10.555 -23.996 1.00 87.69 109 GLU A N 1
ATOM 838 C CA . GLU A 1 109 ? -12.775 11.504 -23.285 1.00 87.69 109 GLU A CA 1
ATOM 839 C C . GLU A 1 109 ? -13.208 11.547 -21.817 1.00 87.69 109 GLU A C 1
ATOM 841 O O . GLU A 1 109 ? -14.384 11.749 -21.499 1.00 87.69 109 GLU A O 1
ATOM 846 N N . TYR A 1 110 ? -12.254 11.317 -20.920 1.00 85.44 110 TYR A N 1
ATOM 847 C CA . TYR A 1 110 ? -12.465 11.421 -19.484 1.00 85.44 110 TYR A CA 1
ATOM 848 C C . TYR A 1 110 ? -11.886 12.741 -18.978 1.00 85.44 110 TYR A C 1
ATOM 850 O O . TYR A 1 110 ? -10.859 13.195 -19.492 1.00 85.44 110 TYR A O 1
ATOM 858 N N . PRO A 1 111 ? -12.498 13.359 -17.953 1.00 86.12 111 PRO A N 1
ATOM 859 C CA . PRO A 1 111 ? -11.893 14.496 -17.281 1.00 86.12 111 PRO A CA 1
ATOM 860 C C . PRO A 1 111 ? -10.468 14.164 -16.832 1.00 86.12 111 PRO A C 1
ATOM 862 O O . PRO A 1 111 ? -10.216 13.085 -16.297 1.00 86.12 111 PRO A O 1
ATOM 865 N N . ARG A 1 112 ? -9.545 15.117 -17.010 1.00 81.19 112 ARG A N 1
ATOM 866 C CA . ARG A 1 112 ? -8.143 14.979 -16.578 1.00 81.19 112 ARG A CA 1
ATOM 867 C C . ARG A 1 112 ? -8.028 14.593 -15.101 1.00 81.19 112 ARG A C 1
ATOM 869 O O . ARG A 1 112 ? -7.101 13.886 -14.719 1.00 81.19 112 ARG A O 1
ATOM 876 N N . GLU A 1 113 ? -8.944 15.092 -14.279 1.00 81.94 113 GLU A N 1
ATOM 877 C CA . GLU A 1 113 ? -8.990 14.810 -12.853 1.00 81.94 113 GLU A CA 1
ATOM 878 C C . GLU A 1 113 ? -10.275 14.067 -12.503 1.00 81.94 113 GLU A C 1
ATOM 880 O O . GLU A 1 113 ? -11.378 14.545 -12.770 1.00 81.94 113 GLU A O 1
ATOM 885 N N . GLN A 1 114 ? -10.128 12.903 -11.873 1.00 80.12 114 GLN A N 1
ATOM 886 C CA . GLN A 1 114 ? -11.250 12.180 -11.295 1.00 80.12 114 GLN A CA 1
ATOM 887 C C . GLN A 1 114 ? -11.651 12.849 -9.968 1.00 80.12 114 GLN A C 1
ATOM 889 O O . GLN A 1 114 ? -10.802 12.969 -9.078 1.00 80.12 114 GLN A O 1
ATOM 894 N N . PRO A 1 115 ? -12.914 13.284 -9.801 1.00 82.06 115 PRO A N 1
ATOM 895 C CA . PRO A 1 115 ? -13.363 13.870 -8.547 1.00 82.06 115 PRO A CA 1
ATOM 896 C C . PRO A 1 115 ? -13.400 12.813 -7.438 1.00 82.06 115 PRO A C 1
ATOM 898 O O . PRO A 1 115 ? -13.803 11.669 -7.660 1.00 82.06 115 PRO A O 1
ATOM 901 N N . SER A 1 116 ? -13.008 13.210 -6.229 1.00 80.88 116 SER A N 1
ATOM 902 C CA . SER A 1 116 ? -13.196 12.391 -5.032 1.00 80.88 116 SER A CA 1
ATOM 903 C C . SER A 1 116 ? -14.682 12.273 -4.692 1.00 80.88 116 SER A C 1
ATOM 905 O O . SER A 1 116 ? -15.461 13.196 -4.939 1.00 80.88 116 SER A O 1
ATOM 907 N N . TYR A 1 117 ? -15.069 11.151 -4.095 1.00 83.50 117 TYR A N 1
ATOM 908 C CA . TYR A 1 117 ? -16.428 10.921 -3.621 1.00 83.50 117 TYR A CA 1
ATOM 909 C C . TYR A 1 117 ? -16.403 10.213 -2.269 1.00 83.50 117 TYR A C 1
ATOM 911 O O . TYR A 1 117 ? -15.482 9.457 -1.968 1.00 83.50 117 TYR A O 1
ATOM 919 N N . GLU A 1 118 ? -17.428 10.467 -1.465 1.00 86.56 118 GLU A N 1
ATOM 920 C CA . GLU A 1 118 ? -17.684 9.726 -0.232 1.00 86.56 118 GLU A CA 1
ATOM 921 C C . GLU A 1 118 ? -18.636 8.558 -0.511 1.00 86.56 118 GLU A C 1
ATOM 923 O O . GLU A 1 118 ? -19.284 8.490 -1.563 1.00 86.56 118 GLU A O 1
ATOM 928 N N . THR A 1 119 ? -18.741 7.636 0.445 1.00 86.50 119 THR A N 1
ATOM 929 C CA . THR A 1 119 ? -19.737 6.560 0.388 1.00 86.50 119 THR A CA 1
ATOM 930 C C . THR A 1 119 ? -21.139 7.163 0.217 1.00 86.50 119 THR A C 1
ATOM 932 O O . THR A 1 119 ? -21.495 8.115 0.911 1.00 86.50 119 THR A O 1
ATOM 935 N N . LYS A 1 120 ? -21.935 6.641 -0.725 1.00 85.00 120 LYS A N 1
ATOM 936 C CA . LYS A 1 120 ? -23.250 7.226 -1.058 1.00 85.00 120 LYS A CA 1
ATOM 937 C C . LYS A 1 120 ? -24.274 7.062 0.066 1.00 85.00 120 LYS A C 1
ATOM 939 O O . LYS A 1 120 ? -25.022 7.992 0.335 1.00 85.00 120 LYS A O 1
ATOM 944 N N . ASP A 1 121 ? -24.259 5.909 0.731 1.00 87.69 121 ASP A N 1
ATOM 945 C CA . ASP A 1 121 ? -25.281 5.512 1.707 1.00 87.69 121 ASP A CA 1
ATOM 946 C C . ASP A 1 121 ? -24.632 4.990 3.004 1.00 87.69 121 ASP A C 1
ATOM 948 O O . ASP A 1 121 ? -24.673 3.781 3.258 1.00 87.69 121 ASP A O 1
ATOM 952 N N . PRO A 1 122 ? -23.937 5.836 3.791 1.00 90.38 122 PRO A N 1
ATOM 953 C CA . PRO A 1 122 ? -23.257 5.389 5.006 1.00 90.38 122 PRO A CA 1
ATOM 954 C C . PRO A 1 122 ? -24.253 4.790 6.003 1.00 90.38 122 PRO A C 1
ATOM 956 O O . PRO A 1 122 ? -25.341 5.325 6.216 1.00 90.38 122 PRO A O 1
ATOM 959 N N . VAL A 1 123 ? -23.863 3.685 6.630 1.00 93.38 123 VAL A N 1
ATOM 960 C CA . VAL A 1 123 ? -24.630 3.033 7.694 1.00 93.38 123 VAL A CA 1
ATOM 961 C C . VAL A 1 123 ? -24.264 3.666 9.031 1.00 93.38 123 VAL A C 1
ATOM 963 O O . VAL A 1 123 ? -23.096 3.964 9.289 1.00 93.38 123 VAL A O 1
ATOM 966 N N . ASP A 1 124 ? -25.257 3.857 9.900 1.00 94.31 124 ASP A N 1
ATOM 967 C CA . ASP A 1 124 ? -25.021 4.328 11.263 1.00 94.31 124 ASP A CA 1
ATOM 968 C C . ASP A 1 124 ? -24.121 3.338 12.019 1.00 94.31 124 ASP A C 1
ATOM 970 O O . ASP A 1 124 ? -24.482 2.180 12.247 1.00 94.31 124 ASP A O 1
ATOM 974 N N . LEU A 1 125 ? -22.941 3.815 12.425 1.00 93.81 125 LEU A N 1
ATOM 975 C CA . LEU A 1 125 ? -21.925 3.015 13.102 1.00 93.81 125 LEU A CA 1
ATOM 976 C C . LEU A 1 125 ? -22.419 2.430 14.434 1.00 93.81 125 LEU A C 1
ATOM 978 O O . LEU A 1 125 ? -21.931 1.381 14.855 1.00 93.81 125 LEU A O 1
ATOM 982 N N . SER A 1 126 ? -23.418 3.050 15.074 1.00 94.00 126 SER A N 1
ATOM 983 C CA . SER A 1 126 ? -24.004 2.547 16.322 1.00 94.00 126 SER A CA 1
ATOM 984 C C . SER A 1 126 ? -24.710 1.192 16.149 1.00 94.00 126 SER A C 1
ATOM 986 O O . SER A 1 126 ? -24.785 0.396 17.087 1.00 94.00 126 SER A O 1
ATOM 988 N N . THR A 1 127 ? -25.157 0.875 14.928 1.00 95.88 127 THR A N 1
ATOM 989 C CA . THR A 1 127 ? -25.873 -0.371 14.604 1.00 95.88 127 THR A CA 1
ATOM 990 C C . THR A 1 127 ? -24.980 -1.613 14.636 1.00 95.88 127 THR A C 1
ATOM 992 O O . THR A 1 127 ? -25.478 -2.738 14.709 1.00 95.88 127 THR A O 1
ATOM 995 N N . PHE A 1 128 ? -23.654 -1.437 14.623 1.00 95.75 128 PHE A N 1
ATOM 996 C CA . PHE A 1 128 ? -22.695 -2.543 14.663 1.00 95.75 128 PHE A CA 1
ATOM 997 C C . PHE A 1 128 ? -22.398 -3.034 16.086 1.00 95.75 128 PHE A C 1
ATOM 999 O O . PHE A 1 128 ? -21.734 -4.063 16.236 1.00 95.75 128 PHE A O 1
ATOM 1006 N N . GLY A 1 129 ? -22.944 -2.362 17.106 1.00 96.00 129 GLY A N 1
ATOM 1007 C CA . GLY A 1 129 ? -22.805 -2.732 18.511 1.00 96.00 129 GLY A CA 1
ATOM 1008 C C . GLY A 1 129 ? -21.561 -2.128 19.178 1.00 96.00 129 GLY A C 1
ATOM 1009 O O . GLY A 1 129 ? -20.989 -1.164 18.670 1.00 96.00 129 GLY A O 1
ATOM 1010 N N . PRO A 1 130 ? -21.150 -2.657 20.345 1.00 97.44 130 PRO A N 1
ATOM 1011 C CA . PRO A 1 130 ? -19.998 -2.144 21.077 1.00 97.44 130 PRO A CA 1
ATOM 1012 C C . PRO A 1 130 ? -18.694 -2.341 20.296 1.00 97.44 130 PRO A C 1
ATOM 1014 O O . PRO A 1 130 ? -18.526 -3.326 19.570 1.00 97.44 130 PRO A O 1
ATOM 1017 N N . THR A 1 131 ? -17.762 -1.413 20.492 1.00 97.88 131 THR A N 1
ATOM 1018 C CA . THR A 1 131 ? -16.456 -1.401 19.833 1.00 97.88 131 THR A CA 1
ATOM 1019 C C . THR A 1 131 ? -15.312 -1.587 20.827 1.00 97.88 131 THR A C 1
ATOM 1021 O O . THR A 1 131 ? -15.424 -1.265 22.010 1.00 97.88 131 THR A O 1
ATOM 1024 N N . THR A 1 132 ? -14.188 -2.088 20.319 1.00 97.44 132 THR A N 1
ATOM 1025 C CA . THR A 1 132 ? -12.898 -2.152 21.010 1.00 97.44 132 THR A CA 1
ATOM 1026 C C . THR A 1 132 ? -11.833 -1.544 20.105 1.00 97.44 132 THR A C 1
ATOM 1028 O O . THR A 1 132 ? -11.828 -1.782 18.896 1.00 97.44 132 THR A O 1
ATOM 1031 N N . ARG A 1 133 ? -10.910 -0.766 20.680 1.00 96.69 133 ARG A N 1
ATOM 1032 C CA . ARG A 1 133 ? -9.754 -0.227 19.952 1.00 96.69 133 ARG A CA 1
ATOM 1033 C C . ARG A 1 133 ? -8.835 -1.370 19.518 1.00 96.69 133 ARG A C 1
ATOM 1035 O O . ARG A 1 133 ? -8.318 -2.092 20.367 1.00 96.69 133 ARG A O 1
ATOM 1042 N N . ALA A 1 134 ? -8.637 -1.531 18.214 1.00 96.56 134 ALA A N 1
ATOM 1043 C CA . ALA A 1 134 ? -7.793 -2.581 17.646 1.00 96.56 134 ALA A CA 1
ATOM 1044 C C . ALA A 1 134 ? -7.207 -2.157 16.286 1.00 96.56 134 ALA A C 1
ATOM 1046 O O . ALA A 1 134 ? -7.797 -1.288 15.633 1.00 96.56 134 ALA A O 1
ATOM 1047 N N . PRO A 1 135 ? -6.098 -2.776 15.831 1.00 96.12 135 PRO A N 1
ATOM 1048 C CA . PRO A 1 135 ? -5.565 -2.562 14.489 1.00 96.12 135 PRO A CA 1
ATOM 1049 C C . PRO A 1 135 ? -6.624 -2.813 13.418 1.00 96.12 135 PRO A C 1
ATOM 1051 O O . PRO A 1 135 ? -7.296 -3.851 13.429 1.00 96.12 135 PRO A O 1
ATOM 1054 N N . LEU A 1 136 ? -6.733 -1.905 12.447 1.00 95.44 136 LEU A N 1
ATOM 1055 C CA . LEU A 1 136 ? -7.622 -2.079 11.296 1.00 95.44 136 LEU A CA 1
ATOM 1056 C C . LEU A 1 136 ? -7.336 -3.397 10.550 1.00 95.44 136 LEU A C 1
ATOM 1058 O O . LEU A 1 136 ? -8.249 -4.084 10.083 1.00 95.44 136 LEU A O 1
ATOM 1062 N N . GLY A 1 137 ? -6.062 -3.775 10.497 1.00 95.12 137 GLY A N 1
ATOM 1063 C CA . GLY A 1 137 ? -5.546 -4.956 9.826 1.00 95.12 137 GLY A CA 1
ATOM 1064 C C . GLY A 1 137 ? -6.046 -6.280 10.378 1.00 95.12 137 GLY A C 1
ATOM 1065 O O . GLY A 1 137 ? -5.954 -7.261 9.652 1.00 95.12 137 GLY A O 1
ATOM 1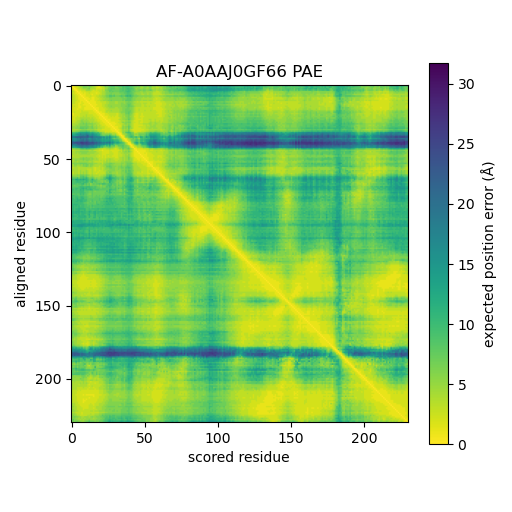066 N N . TYR A 1 138 ? -6.618 -6.322 11.589 1.00 96.06 138 TYR A N 1
ATOM 1067 C CA . TYR A 1 138 ? -7.237 -7.537 12.135 1.00 96.06 138 TYR A CA 1
ATOM 1068 C C . TYR A 1 138 ? -8.503 -7.959 11.386 1.00 96.06 138 TYR A C 1
ATOM 1070 O O . TYR A 1 138 ? -8.886 -9.123 11.482 1.00 96.06 138 TYR A O 1
ATOM 1078 N N . VAL A 1 139 ? -9.140 -7.040 10.652 1.00 95.25 139 VAL A N 1
ATOM 1079 C CA . VAL A 1 139 ? -10.372 -7.308 9.891 1.00 95.25 139 VAL A CA 1
ATOM 1080 C C . VAL A 1 139 ? -10.204 -6.963 8.411 1.00 95.25 139 VAL A C 1
ATOM 1082 O O . VAL A 1 139 ? -10.581 -7.759 7.551 1.00 95.25 139 VAL A O 1
ATOM 1085 N N . ALA A 1 140 ? -9.617 -5.807 8.089 1.00 94.31 140 ALA A N 1
ATOM 1086 C CA . ALA A 1 140 ? -9.510 -5.331 6.711 1.00 94.31 140 ALA A CA 1
ATOM 1087 C C . ALA A 1 140 ? -8.166 -5.693 6.085 1.00 94.31 140 ALA A C 1
ATOM 1089 O O . ALA A 1 140 ? -7.132 -5.190 6.516 1.00 94.31 140 ALA A O 1
ATOM 1090 N N . MET A 1 141 ? -8.184 -6.514 5.036 1.00 92.81 141 MET A N 1
ATOM 1091 C CA . MET A 1 141 ? -7.049 -6.783 4.150 1.00 92.81 141 MET A CA 1
ATOM 1092 C C . MET A 1 141 ? -6.741 -5.572 3.273 1.00 92.81 141 MET A C 1
ATOM 1094 O O . MET A 1 141 ? -7.556 -4.661 3.121 1.00 92.81 141 MET A O 1
ATOM 1098 N N . GLY A 1 142 ? -5.578 -5.587 2.635 1.00 90.88 142 GLY A N 1
ATOM 1099 C CA . GLY A 1 142 ? -5.277 -4.589 1.632 1.00 90.88 142 GLY A CA 1
ATOM 1100 C C . GLY A 1 142 ? -4.010 -4.861 0.851 1.00 90.88 142 GLY A C 1
ATOM 1101 O O . GLY A 1 142 ? -3.284 -5.821 1.106 1.00 90.88 142 GLY A O 1
ATOM 1102 N N . ARG A 1 143 ? -3.778 -3.999 -0.134 1.00 90.12 143 ARG A N 1
ATOM 1103 C CA . ARG A 1 143 ? -2.547 -3.915 -0.911 1.00 90.12 143 ARG A CA 1
ATOM 1104 C C . ARG A 1 143 ? -2.271 -2.460 -1.245 1.00 90.12 143 ARG A C 1
ATOM 1106 O O . ARG A 1 143 ? -3.192 -1.705 -1.550 1.00 90.12 143 ARG A O 1
ATOM 1113 N N . SER A 1 144 ? -1.000 -2.100 -1.260 1.00 90.88 144 SER A N 1
ATOM 1114 C CA . SER A 1 144 ? -0.546 -0.833 -1.813 1.00 90.88 144 SER A CA 1
ATOM 1115 C C . SER A 1 144 ? 0.671 -1.034 -2.703 1.00 90.88 144 SER A C 1
ATOM 1117 O O . SER A 1 144 ? 1.320 -2.085 -2.670 1.00 90.88 144 SER A O 1
ATOM 1119 N N . GLY A 1 145 ? 0.936 -0.046 -3.542 1.00 89.00 145 GLY A N 1
ATOM 1120 C CA . GLY A 1 145 ? 2.061 -0.052 -4.463 1.00 89.00 145 GLY A CA 1
ATOM 1121 C C . GLY A 1 145 ? 2.172 1.270 -5.197 1.00 89.00 145 GLY A C 1
ATOM 1122 O O . GLY A 1 145 ? 1.291 2.126 -5.097 1.00 89.00 145 GLY A O 1
ATOM 1123 N N . ASP A 1 146 ? 3.259 1.437 -5.927 1.00 86.88 146 ASP A N 1
ATOM 1124 C CA . ASP A 1 146 ? 3.494 2.605 -6.744 1.00 86.88 146 ASP A CA 1
ATOM 1125 C C . ASP A 1 146 ? 2.636 2.579 -8.011 1.00 86.88 146 ASP A C 1
ATOM 1127 O O . ASP A 1 146 ? 2.425 1.547 -8.638 1.00 86.88 146 ASP A O 1
ATOM 1131 N N . GLU A 1 147 ? 2.158 3.758 -8.385 1.00 83.25 147 GLU A N 1
ATOM 1132 C CA . GLU A 1 147 ? 1.613 4.074 -9.697 1.00 83.25 147 GLU A CA 1
ATOM 1133 C C . GLU A 1 147 ? 2.399 5.288 -10.203 1.00 83.25 147 GLU A C 1
ATOM 1135 O O . GLU A 1 147 ? 1.936 6.436 -10.240 1.00 83.25 147 GLU A O 1
ATOM 1140 N N . SER A 1 148 ? 3.669 5.020 -10.511 1.00 84.38 148 SER A N 1
ATOM 1141 C CA . SER A 1 148 ? 4.677 6.016 -10.867 1.00 84.38 148 SER A CA 1
ATOM 1142 C C . SER A 1 148 ? 4.993 7.017 -9.740 1.00 84.38 148 SER A C 1
ATOM 1144 O O . SER A 1 148 ? 5.630 6.635 -8.764 1.00 84.38 148 SER A O 1
ATOM 1146 N N . SER A 1 149 ? 4.614 8.301 -9.844 1.00 83.25 149 SER A N 1
ATOM 1147 C CA . SER A 1 149 ? 4.799 9.277 -8.749 1.00 83.25 149 SER A CA 1
ATOM 1148 C C . SER A 1 149 ? 3.720 9.182 -7.668 1.00 83.25 149 SER A C 1
ATOM 1150 O O . SER A 1 149 ? 3.864 9.754 -6.584 1.00 83.25 149 SER A O 1
ATOM 1152 N N . ASN A 1 150 ? 2.642 8.455 -7.951 1.00 84.25 150 ASN A N 1
ATOM 1153 C CA . ASN A 1 150 ? 1.538 8.277 -7.029 1.00 84.25 150 ASN A CA 1
ATOM 1154 C C . ASN A 1 150 ? 1.668 6.944 -6.288 1.00 84.25 150 ASN A C 1
ATOM 1156 O O . ASN A 1 150 ? 2.314 6.020 -6.771 1.00 84.25 150 ASN A O 1
ATOM 1160 N N . GLY A 1 151 ? 1.024 6.827 -5.132 1.00 84.88 151 GLY A N 1
ATOM 1161 C CA . GLY A 1 151 ? 0.765 5.532 -4.497 1.00 84.88 151 GLY A CA 1
ATOM 1162 C C . GLY A 1 151 ? -0.673 5.091 -4.751 1.00 84.88 151 GLY A C 1
ATOM 1163 O O . GLY A 1 151 ? -1.555 5.938 -4.835 1.00 84.88 151 GLY A O 1
ATOM 1164 N N . ASN A 1 152 ? -0.925 3.794 -4.848 1.00 86.06 152 ASN A N 1
ATOM 1165 C CA . ASN A 1 152 ? -2.262 3.216 -4.826 1.00 86.06 152 ASN A CA 1
ATOM 1166 C C . ASN A 1 152 ? -2.457 2.444 -3.518 1.00 86.06 152 ASN A C 1
ATOM 1168 O O . ASN A 1 152 ? -1.531 1.794 -3.035 1.00 86.06 152 ASN A O 1
ATOM 1172 N N . LEU A 1 153 ? -3.662 2.496 -2.960 1.00 88.38 153 LEU A N 1
ATOM 1173 C CA . LEU A 1 153 ? -4.065 1.752 -1.775 1.00 88.38 153 LEU A CA 1
ATOM 1174 C C . LEU A 1 153 ? -5.458 1.168 -2.004 1.00 88.38 153 LEU A C 1
ATOM 1176 O O . LEU A 1 153 ? -6.449 1.893 -2.082 1.00 88.38 153 LEU A O 1
ATOM 1180 N N . GLY A 1 154 ? -5.527 -0.157 -2.032 1.00 89.88 154 GLY A N 1
ATOM 1181 C CA . GLY A 1 154 ? -6.770 -0.911 -1.982 1.00 89.88 154 GLY A CA 1
ATOM 1182 C C . GLY A 1 154 ? -6.922 -1.579 -0.625 1.00 89.88 154 GLY A C 1
ATOM 1183 O O . GLY A 1 154 ? -6.006 -2.256 -0.163 1.00 89.88 154 GLY A O 1
ATOM 1184 N N . LEU A 1 155 ? -8.089 -1.433 -0.007 1.00 91.81 155 LEU A N 1
ATOM 1185 C CA . LEU A 1 155 ? -8.453 -2.144 1.213 1.00 91.81 155 LEU A CA 1
ATOM 1186 C C . LEU A 1 155 ? -9.777 -2.882 0.997 1.00 91.81 155 LEU A C 1
ATOM 1188 O O . LEU A 1 155 ? -10.650 -2.395 0.278 1.00 91.81 155 LEU A O 1
ATOM 1192 N N . PHE A 1 156 ? -9.924 -4.053 1.605 1.00 93.25 156 PHE A N 1
ATOM 1193 C CA . PHE A 1 156 ? -11.092 -4.911 1.426 1.00 93.25 156 PHE A CA 1
ATOM 1194 C C . PHE A 1 156 ? -11.312 -5.816 2.642 1.00 93.25 156 PHE A C 1
ATOM 1196 O O . PHE A 1 156 ? -10.397 -6.092 3.415 1.00 93.25 156 PHE A O 1
ATOM 1203 N N . VAL A 1 157 ? -12.542 -6.286 2.814 1.00 94.56 157 VAL A N 1
ATOM 1204 C CA . VAL A 1 157 ? -12.976 -7.141 3.929 1.00 94.56 157 VAL A CA 1
ATOM 1205 C C . VAL A 1 157 ? -13.495 -8.477 3.398 1.00 94.56 157 VAL A C 1
ATOM 1207 O O . VAL A 1 157 ? -13.666 -8.634 2.188 1.00 94.56 157 VAL A O 1
ATOM 1210 N N . ARG A 1 158 ? -13.692 -9.468 4.274 1.00 92.69 158 ARG A N 1
ATOM 1211 C CA . ARG A 1 158 ? -14.083 -10.828 3.851 1.00 92.69 158 ARG A CA 1
ATOM 1212 C C . ARG A 1 158 ? -15.589 -11.003 3.731 1.00 92.69 158 ARG A C 1
ATOM 1214 O O . ARG A 1 158 ? -16.029 -11.854 2.962 1.00 92.69 158 ARG A O 1
ATOM 1221 N N . HIS A 1 159 ? -16.351 -10.254 4.523 1.00 92.44 159 HIS A N 1
ATOM 1222 C CA . HIS A 1 159 ? -17.783 -10.466 4.691 1.00 92.44 159 HIS A CA 1
ATOM 1223 C C . HIS A 1 159 ? -18.596 -9.227 4.303 1.00 92.44 159 HIS A C 1
ATOM 1225 O O . HIS A 1 159 ? -18.178 -8.093 4.534 1.00 92.44 159 HIS A O 1
ATOM 1231 N N . ASP A 1 160 ? -19.792 -9.446 3.756 1.00 90.06 160 ASP A N 1
ATOM 1232 C CA . ASP A 1 160 ? -20.675 -8.364 3.298 1.00 90.06 160 ASP A CA 1
ATOM 1233 C C . ASP A 1 160 ? -21.112 -7.435 4.444 1.00 90.06 160 ASP A C 1
ATOM 1235 O O . ASP A 1 160 ? -21.243 -6.228 4.264 1.00 90.06 160 ASP A O 1
ATOM 1239 N N . ASP A 1 161 ? -21.283 -7.967 5.655 1.00 90.75 161 ASP A N 1
ATOM 1240 C CA . ASP A 1 161 ? -21.665 -7.157 6.813 1.00 90.75 161 ASP A CA 1
ATOM 1241 C C . ASP A 1 161 ? -20.500 -6.327 7.383 1.00 90.75 161 ASP A C 1
ATOM 1243 O O . ASP A 1 161 ? -20.724 -5.271 7.977 1.00 90.75 161 ASP A O 1
ATOM 1247 N N . GLU A 1 162 ? -19.256 -6.769 7.172 1.00 93.00 162 GLU A N 1
ATOM 1248 C CA . GLU A 1 162 ? -18.062 -5.952 7.406 1.00 93.00 162 GLU A CA 1
ATOM 1249 C C . GLU A 1 162 ? -17.984 -4.827 6.380 1.00 93.00 162 GLU A C 1
ATOM 1251 O O . GLU A 1 162 ? -17.571 -3.728 6.736 1.00 93.00 162 GLU A O 1
ATOM 1256 N N . TRP A 1 163 ? -18.401 -5.064 5.129 1.00 92.75 163 TRP A N 1
ATOM 1257 C CA . TRP A 1 163 ? -18.334 -4.060 4.066 1.00 92.75 163 TRP A CA 1
ATOM 1258 C C . TRP A 1 163 ? -19.186 -2.832 4.386 1.00 92.75 163 TRP A C 1
ATOM 1260 O O . TRP A 1 163 ? -18.717 -1.709 4.208 1.00 92.75 163 TRP A O 1
ATOM 1270 N N . ASP A 1 164 ? -20.390 -3.023 4.927 1.00 91.62 164 ASP A N 1
ATOM 1271 C CA . ASP A 1 164 ? -21.263 -1.918 5.333 1.00 91.62 164 ASP A CA 1
ATOM 1272 C C . ASP A 1 164 ? -20.661 -1.042 6.434 1.00 91.62 164 ASP A C 1
ATOM 1274 O O . ASP A 1 164 ? -20.747 0.187 6.370 1.00 91.62 164 ASP A O 1
ATOM 1278 N N . TRP A 1 165 ? -19.998 -1.648 7.418 1.00 93.88 165 TRP A N 1
ATOM 1279 C CA . TRP A 1 165 ? -19.230 -0.905 8.417 1.00 93.88 165 TRP A CA 1
ATOM 1280 C C . TRP A 1 165 ? -18.017 -0.222 7.781 1.00 93.88 165 TRP A C 1
ATOM 1282 O O . TRP A 1 165 ? -17.795 0.976 7.956 1.00 93.88 165 TRP A O 1
ATOM 1292 N N . PHE A 1 166 ? -17.258 -0.976 6.993 1.00 92.56 166 PHE A N 1
ATOM 1293 C CA . PHE A 1 166 ? -15.980 -0.570 6.436 1.00 92.56 166 PHE A CA 1
ATOM 1294 C C . PHE A 1 166 ? -16.112 0.640 5.511 1.00 92.56 166 PHE A C 1
ATOM 1296 O O . PHE A 1 166 ? -15.423 1.642 5.698 1.00 92.56 166 PHE A O 1
ATOM 1303 N N . ARG A 1 167 ? -17.071 0.601 4.579 1.00 90.25 167 ARG A N 1
ATOM 1304 C CA . ARG A 1 167 ? -17.374 1.706 3.658 1.00 90.25 167 ARG A CA 1
ATOM 1305 C C . ARG A 1 167 ? -17.962 2.937 4.350 1.00 90.25 167 ARG A C 1
ATOM 1307 O O . ARG A 1 167 ? -18.022 3.988 3.720 1.00 90.25 167 ARG A O 1
ATOM 1314 N N . SER A 1 168 ? -18.439 2.800 5.590 1.00 91.12 168 SER A N 1
ATOM 1315 C CA . SER A 1 168 ? -19.006 3.894 6.392 1.00 91.12 168 SER A CA 1
ATOM 1316 C C . SER A 1 168 ? -17.952 4.547 7.292 1.00 91.12 168 SER A C 1
ATOM 1318 O O . SER A 1 168 ? -17.996 5.755 7.504 1.00 91.12 168 SER A O 1
ATOM 1320 N N . VAL A 1 169 ? -16.981 3.770 7.790 1.00 91.00 169 VAL A N 1
ATOM 1321 C CA . VAL A 1 169 ? -15.844 4.273 8.582 1.00 91.00 169 VAL A CA 1
ATOM 1322 C C . VAL A 1 169 ? -14.770 4.903 7.703 1.00 91.00 169 VAL A C 1
ATOM 1324 O O . VAL A 1 169 ? -14.227 5.949 8.058 1.00 91.00 169 VAL A O 1
ATOM 1327 N N . LEU A 1 170 ? -14.436 4.273 6.574 1.00 88.56 170 LEU A N 1
ATOM 1328 C CA . LEU A 1 170 ? -13.373 4.730 5.680 1.00 88.56 170 LEU A CA 1
ATOM 1329 C C . LEU A 1 170 ? -13.837 5.858 4.755 1.00 88.56 170 LEU A C 1
ATOM 1331 O O . LEU A 1 170 ? -13.858 5.732 3.532 1.00 88.56 170 LEU A O 1
ATOM 1335 N N . SER A 1 171 ? -14.172 6.990 5.367 1.00 86.88 171 SER A N 1
ATOM 1336 C CA . SER A 1 171 ? -14.317 8.259 4.668 1.00 86.88 171 SER A CA 1
ATOM 1337 C C . SER A 1 171 ? -12.958 8.810 4.265 1.00 86.88 171 SER A C 1
ATOM 1339 O O . SER A 1 171 ? -11.896 8.405 4.769 1.00 86.88 171 SER A O 1
ATOM 1341 N N . THR A 1 172 ? -12.977 9.831 3.416 1.00 83.50 172 THR A N 1
ATOM 1342 C CA . THR A 1 172 ? -11.712 10.441 3.055 1.00 83.50 172 THR A CA 1
ATOM 1343 C C . THR A 1 172 ? -11.033 11.175 4.207 1.00 83.50 172 THR A C 1
ATOM 1345 O O . THR A 1 172 ? -9.807 11.156 4.331 1.00 83.50 172 THR A O 1
ATOM 1348 N N . SER A 1 173 ? -11.819 11.808 5.079 1.00 85.31 173 SER A N 1
ATOM 1349 C CA . SER A 1 173 ? -11.298 12.442 6.292 1.00 85.31 173 SER A CA 1
ATOM 1350 C C . SER A 1 173 ? -10.643 11.431 7.228 1.00 85.31 173 SER A C 1
ATOM 1352 O O . SER A 1 173 ? -9.569 11.719 7.755 1.00 85.31 173 SER A O 1
ATOM 1354 N N . LYS A 1 174 ? -11.229 10.237 7.385 1.00 87.69 174 LYS A N 1
ATOM 1355 C CA . LYS A 1 174 ? -10.667 9.197 8.248 1.00 87.69 174 LYS A CA 1
ATOM 1356 C C . LYS A 1 174 ? -9.313 8.722 7.746 1.00 87.69 174 LYS A C 1
ATOM 1358 O O . LYS A 1 174 ? -8.375 8.591 8.516 1.00 87.69 174 LYS A O 1
ATOM 1363 N N . LEU A 1 175 ? -9.161 8.513 6.447 1.00 82.75 175 LEU A N 1
ATOM 1364 C CA . LEU A 1 175 ? -7.878 8.063 5.906 1.00 82.75 175 LEU A CA 1
ATOM 1365 C C . LEU A 1 175 ? -6.787 9.129 5.953 1.00 82.75 175 LEU A C 1
ATOM 1367 O O . LEU A 1 175 ? -5.624 8.784 6.117 1.00 82.75 175 LEU A O 1
ATOM 1371 N N . ARG A 1 176 ? -7.144 10.414 5.901 1.00 82.56 176 ARG A N 1
ATOM 1372 C CA . ARG A 1 176 ? -6.195 11.507 6.170 1.00 82.56 176 ARG A CA 1
ATOM 1373 C C . ARG A 1 176 ? -5.673 11.477 7.600 1.00 82.56 176 ARG A C 1
ATOM 1375 O O . ARG A 1 176 ? -4.486 11.687 7.806 1.00 82.56 176 ARG A O 1
ATOM 1382 N N . GLU A 1 177 ? -6.548 11.182 8.561 1.00 84.94 177 GLU A N 1
ATOM 1383 C CA . GLU A 1 177 ? -6.176 10.962 9.964 1.00 84.94 177 GLU A CA 1
ATOM 1384 C C . GLU A 1 177 ? -5.253 9.738 10.110 1.00 84.94 177 GLU A C 1
ATOM 1386 O O . GLU A 1 177 ? -4.237 9.803 10.799 1.00 84.94 177 GLU A O 1
ATOM 1391 N N . LEU A 1 178 ? -5.566 8.632 9.424 1.00 83.62 178 LEU A N 1
ATOM 1392 C CA . LEU A 1 178 ? -4.765 7.402 9.490 1.00 83.62 178 LEU A CA 1
ATOM 1393 C C . LEU A 1 178 ? -3.398 7.533 8.807 1.00 83.62 178 LEU A C 1
ATOM 1395 O O . LEU A 1 178 ? -2.438 6.904 9.243 1.00 83.62 178 LEU A O 1
ATOM 1399 N N . LEU A 1 179 ? -3.299 8.332 7.747 1.00 75.38 179 LEU A N 1
ATOM 1400 C CA . LEU A 1 179 ? -2.057 8.509 7.001 1.00 75.38 179 LEU A CA 1
ATOM 1401 C C . LEU A 1 179 ? -1.191 9.671 7.502 1.00 75.38 179 LEU A C 1
ATOM 1403 O O . LEU A 1 179 ? -0.047 9.764 7.076 1.00 75.38 179 LEU A O 1
ATOM 1407 N N . ASP A 1 180 ? -1.721 10.553 8.353 1.00 68.06 180 ASP A N 1
ATOM 1408 C CA . ASP A 1 180 ? -1.132 11.868 8.666 1.00 68.06 180 ASP A CA 1
ATOM 1409 C C . ASP A 1 180 ? -0.782 12.693 7.403 1.00 68.06 180 ASP A C 1
ATOM 1411 O O . ASP A 1 180 ? 0.155 13.487 7.355 1.00 68.06 180 ASP A O 1
ATOM 1415 N N . ILE A 1 181 ? -1.553 12.506 6.323 1.00 54.62 181 ILE A N 1
ATOM 1416 C CA . ILE A 1 181 ? -1.375 13.228 5.054 1.00 54.62 181 ILE A CA 1
ATOM 1417 C C . ILE A 1 181 ? -2.699 13.776 4.530 1.00 54.62 181 ILE A C 1
ATOM 1419 O O . ILE A 1 181 ? -3.788 13.287 4.822 1.00 54.62 181 ILE A O 1
ATOM 1423 N N . ARG A 1 182 ? -2.616 14.772 3.647 1.00 42.03 182 ARG A N 1
ATOM 1424 C CA . ARG A 1 182 ? -3.777 15.390 2.990 1.00 42.03 182 ARG A CA 1
ATOM 1425 C C . ARG A 1 182 ? -4.140 14.707 1.658 1.00 42.03 182 ARG A C 1
ATOM 1427 O O . ARG A 1 182 ? -4.200 15.384 0.640 1.00 42.03 182 ARG A O 1
ATOM 1434 N N . ALA A 1 183 ? -4.434 13.406 1.632 1.00 41.62 183 ALA A N 1
ATOM 1435 C CA . ALA A 1 183 ? -4.820 12.678 0.402 1.00 41.62 183 ALA A CA 1
ATOM 1436 C C . ALA A 1 183 ? -6.342 12.419 0.300 1.00 41.62 183 ALA A C 1
ATOM 1438 O O . ALA A 1 183 ? -7.019 12.436 1.326 1.00 41.62 183 ALA A O 1
ATOM 1439 N N . PHE A 1 184 ? -6.896 12.210 -0.908 1.00 35.00 184 PHE A N 1
ATOM 1440 C CA . PHE A 1 184 ? -8.300 11.807 -1.088 1.00 35.00 184 PHE A CA 1
ATOM 1441 C C . PHE A 1 184 ? -8.487 10.669 -2.112 1.00 35.00 184 PHE A C 1
ATOM 1443 O O . PHE A 1 184 ? -8.148 10.872 -3.271 1.00 35.00 184 PHE A O 1
ATOM 1450 N N . HIS A 1 185 ? -9.077 9.535 -1.692 1.00 41.50 185 HIS A N 1
ATOM 1451 C CA . HIS A 1 185 ? -9.458 8.357 -2.503 1.00 41.50 185 HIS A CA 1
ATOM 1452 C C . HIS A 1 185 ? -8.265 7.721 -3.243 1.00 41.50 185 HIS A C 1
ATOM 1454 O O . HIS A 1 185 ? -7.900 8.153 -4.327 1.00 41.50 185 HIS A O 1
ATOM 1460 N N . PHE A 1 186 ? -7.563 6.787 -2.599 1.00 57.09 186 PHE A N 1
ATOM 1461 C CA . PHE A 1 186 ? -6.122 6.975 -2.371 1.00 57.09 186 PHE A CA 1
ATOM 1462 C C . PHE A 1 186 ? -5.200 6.566 -3.522 1.00 57.09 186 PHE A C 1
ATOM 1464 O O . PHE A 1 186 ? -4.218 5.862 -3.309 1.00 57.09 186 PHE A O 1
ATOM 1471 N N . LEU A 1 187 ? -5.428 7.114 -4.715 1.00 61.56 187 LEU A N 1
ATOM 1472 C CA . LEU A 1 187 ? -4.304 7.609 -5.488 1.00 61.56 187 LEU A CA 1
ATOM 1473 C C . LEU A 1 187 ? -3.632 8.707 -4.650 1.00 61.56 187 LEU A C 1
ATOM 1475 O O . LEU A 1 187 ? -4.088 9.851 -4.581 1.00 61.56 187 LEU A O 1
ATOM 1479 N N . LEU A 1 188 ? -2.571 8.334 -3.950 1.00 64.44 188 LEU A N 1
ATOM 1480 C CA . LEU A 1 188 ? -1.763 9.228 -3.145 1.00 64.44 188 LEU A CA 1
ATOM 1481 C C . LEU A 1 188 ? -0.934 10.094 -4.098 1.00 64.44 188 LEU A C 1
ATOM 1483 O O . LEU A 1 188 ? 0.180 9.723 -4.470 1.00 64.44 188 LEU A O 1
ATOM 1487 N N . LYS A 1 189 ? -1.519 11.213 -4.547 1.00 65.69 189 LYS A N 1
ATOM 1488 C CA . LYS A 1 189 ? -0.871 12.128 -5.492 1.00 65.69 189 LYS A CA 1
ATOM 1489 C C . LYS A 1 189 ? 0.461 12.622 -4.940 1.00 65.69 189 LYS A C 1
ATOM 1491 O O . LYS A 1 189 ? 0.512 13.083 -3.802 1.00 65.69 189 LYS A O 1
ATOM 1496 N N . ASP A 1 190 ? 1.508 12.489 -5.750 1.00 72.38 190 ASP A N 1
ATOM 1497 C CA . ASP A 1 190 ? 2.887 12.887 -5.429 1.00 72.38 190 ASP A CA 1
ATOM 1498 C C . ASP A 1 190 ? 3.442 12.262 -4.131 1.00 72.38 190 ASP A C 1
ATOM 1500 O O . ASP A 1 190 ? 4.422 12.734 -3.552 1.00 72.38 190 ASP A O 1
ATOM 1504 N N . HIS A 1 191 ? 2.836 11.169 -3.655 1.00 76.81 191 HIS A N 1
ATOM 1505 C CA . HIS A 1 191 ? 3.259 10.490 -2.430 1.00 76.81 191 HIS A CA 1
ATOM 1506 C C . HIS A 1 191 ? 4.646 9.882 -2.559 1.00 76.81 191 HIS A C 1
ATOM 1508 O O . HIS A 1 191 ? 5.415 9.881 -1.598 1.00 76.81 191 HIS A O 1
ATOM 1514 N N . LEU A 1 192 ? 5.000 9.446 -3.766 1.00 76.38 192 LEU A N 1
ATOM 1515 C CA . LEU A 1 192 ? 6.331 8.956 -4.094 1.00 76.38 192 LEU A CA 1
ATOM 1516 C C . LEU A 1 192 ? 7.207 10.065 -4.685 1.00 76.38 192 LEU A C 1
ATOM 1518 O O . LEU A 1 192 ? 8.150 9.776 -5.415 1.00 76.38 192 LEU A O 1
ATOM 1522 N N . GLU A 1 193 ? 6.916 11.329 -4.358 1.00 80.69 193 GLU A N 1
ATOM 1523 C CA . GLU A 1 193 ? 7.584 12.512 -4.905 1.00 80.69 193 GLU A CA 1
ATOM 1524 C C . GLU A 1 193 ? 7.496 12.509 -6.436 1.00 80.69 193 GLU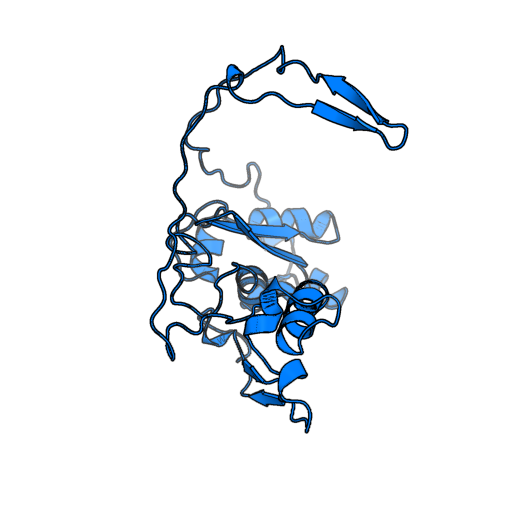 A C 1
ATOM 1526 O O . GLU A 1 193 ? 6.430 12.762 -6.988 1.00 80.69 193 GLU A O 1
ATOM 1531 N N . ARG A 1 194 ? 8.581 12.185 -7.145 1.00 82.06 194 ARG A N 1
ATOM 1532 C CA . ARG A 1 194 ? 8.600 12.072 -8.613 1.00 82.06 194 ARG A CA 1
ATOM 1533 C C . ARG A 1 194 ? 8.840 10.637 -9.085 1.00 82.06 194 ARG A C 1
ATOM 1535 O O . ARG A 1 194 ? 9.302 10.415 -10.203 1.00 82.06 194 ARG A O 1
ATOM 1542 N N . GLY A 1 195 ? 8.503 9.673 -8.228 1.00 81.56 195 GLY A N 1
ATOM 1543 C CA . GLY A 1 195 ? 8.589 8.234 -8.445 1.00 81.56 195 GLY A CA 1
ATOM 1544 C C . GLY A 1 195 ? 9.740 7.569 -7.694 1.00 81.56 195 GLY A C 1
ATOM 1545 O O . GLY A 1 195 ? 10.592 8.230 -7.096 1.00 81.56 195 GLY A O 1
ATOM 1546 N N . PHE A 1 196 ? 9.785 6.239 -7.785 1.00 82.06 196 PHE A N 1
ATOM 1547 C CA . PHE A 1 196 ? 10.738 5.353 -7.106 1.00 82.06 196 PHE A CA 1
ATOM 1548 C C . PHE A 1 196 ? 12.198 5.839 -7.112 1.00 82.06 196 PHE A C 1
ATOM 1550 O O . PHE A 1 196 ? 12.862 5.834 -6.080 1.00 82.06 196 PHE A O 1
ATOM 1557 N N . ASN A 1 197 ? 12.694 6.322 -8.257 1.00 78.50 197 ASN A N 1
ATOM 1558 C CA . ASN A 1 197 ? 14.083 6.779 -8.400 1.00 78.50 197 ASN A CA 1
ATOM 1559 C C . ASN A 1 197 ? 14.368 8.134 -7.735 1.00 78.50 197 ASN A C 1
ATOM 1561 O O . ASN A 1 197 ? 15.521 8.545 -7.653 1.00 78.50 197 ASN A O 1
ATOM 1565 N N . SER A 1 198 ? 13.345 8.864 -7.304 1.00 79.81 198 SER A N 1
ATOM 1566 C CA . SER A 1 198 ? 13.475 10.210 -6.736 1.00 79.81 198 SER A CA 1
ATOM 1567 C C . SER A 1 198 ? 13.106 10.282 -5.259 1.00 79.81 198 SER A C 1
ATOM 1569 O O . SER A 1 198 ? 13.494 11.246 -4.614 1.00 79.81 198 SER A O 1
ATOM 1571 N N . LYS A 1 199 ? 12.426 9.256 -4.730 1.00 82.06 199 LYS A N 1
ATOM 1572 C CA . LYS A 1 199 ? 11.876 9.257 -3.378 1.00 82.06 199 LYS A CA 1
ATOM 1573 C C . LYS A 1 199 ? 12.972 9.276 -2.310 1.00 82.06 199 LYS A C 1
ATOM 1575 O O . LYS A 1 199 ? 13.931 8.509 -2.389 1.00 82.06 199 LYS A O 1
ATOM 1580 N N . SER A 1 200 ? 12.794 10.130 -1.304 1.00 80.88 200 SER A N 1
ATOM 1581 C CA . SER A 1 200 ? 13.715 10.274 -0.169 1.00 80.88 200 SER A CA 1
ATOM 1582 C C . SER A 1 200 ? 13.386 9.408 1.060 1.00 80.88 200 SER A C 1
ATOM 1584 O O . SER A 1 200 ? 14.265 9.185 1.892 1.00 80.88 200 SER A O 1
ATOM 1586 N N . SER A 1 201 ? 12.146 8.920 1.193 1.00 82.31 201 SER A N 1
ATOM 1587 C CA . SER A 1 201 ? 11.715 8.096 2.336 1.00 82.31 201 SER A CA 1
ATOM 1588 C C . SER A 1 201 ? 11.994 6.600 2.140 1.00 82.31 201 SER A C 1
ATOM 1590 O O . SER A 1 201 ? 12.370 6.152 1.055 1.00 82.31 201 SER A O 1
ATOM 1592 N N . PHE A 1 202 ? 11.775 5.813 3.199 1.00 82.38 202 PHE A N 1
ATOM 1593 C CA . PHE A 1 202 ? 11.972 4.360 3.191 1.00 82.38 202 PHE A CA 1
ATOM 1594 C C . PHE A 1 202 ? 11.044 3.614 2.218 1.00 82.38 202 PHE A C 1
ATOM 1596 O O . PHE A 1 202 ? 11.437 2.592 1.656 1.00 82.38 202 PHE A O 1
ATOM 1603 N N . ASP A 1 203 ? 9.824 4.113 1.996 1.00 86.69 203 ASP A N 1
ATOM 1604 C CA . ASP A 1 203 ? 8.828 3.470 1.135 1.00 86.69 203 ASP A CA 1
ATOM 1605 C C . ASP A 1 203 ? 8.816 4.063 -0.280 1.00 86.69 203 ASP A C 1
ATOM 1607 O O . ASP A 1 203 ? 7.906 4.786 -0.683 1.00 86.69 203 ASP A O 1
ATOM 1611 N N . SER A 1 204 ? 9.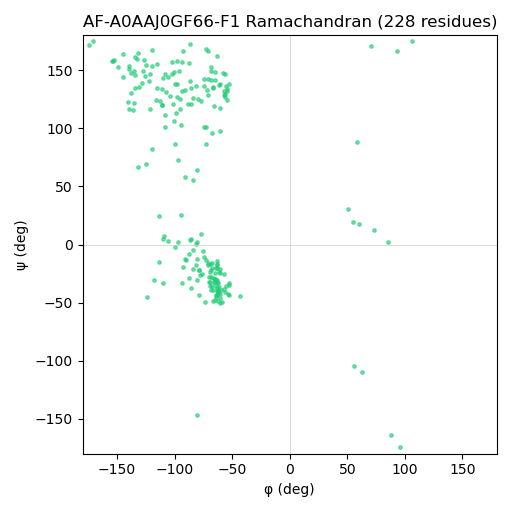848 3.746 -1.059 1.00 85.31 204 SER A N 1
ATOM 1612 C CA . SER A 1 204 ? 9.975 4.198 -2.451 1.00 85.31 204 SER A CA 1
ATOM 1613 C C . SER A 1 204 ? 9.018 3.513 -3.433 1.00 85.31 204 SER A C 1
ATOM 1615 O O . SER A 1 204 ? 8.850 3.998 -4.550 1.00 85.31 204 SER A O 1
ATOM 1617 N N . LEU A 1 205 ? 8.382 2.412 -3.022 1.00 87.94 205 LEU A N 1
ATOM 1618 C CA . LEU A 1 205 ? 7.473 1.605 -3.841 1.00 87.94 205 LEU A CA 1
ATOM 1619 C C . LEU A 1 205 ? 6.009 1.715 -3.389 1.00 87.94 205 LEU A C 1
ATOM 1621 O O . LEU A 1 205 ? 5.169 0.969 -3.880 1.00 87.94 205 LEU A O 1
ATOM 1625 N N . GLY A 1 206 ? 5.694 2.567 -2.408 1.00 88.12 206 GLY A N 1
ATOM 1626 C CA . GLY A 1 206 ? 4.346 2.691 -1.840 1.00 88.12 206 GLY A CA 1
ATOM 1627 C C . GLY A 1 206 ? 3.808 1.399 -1.211 1.00 88.12 206 GLY A C 1
ATOM 1628 O O . GLY A 1 206 ? 2.598 1.249 -1.040 1.00 88.12 206 GLY A O 1
ATOM 1629 N N . LYS A 1 207 ? 4.670 0.426 -0.904 1.00 89.19 207 LYS A N 1
ATOM 1630 C CA . LYS A 1 207 ? 4.276 -0.909 -0.434 1.00 89.19 207 LYS A CA 1
ATOM 1631 C C . LYS A 1 207 ? 3.946 -0.928 1.049 1.00 89.19 207 LYS A C 1
ATOM 1633 O O . LYS A 1 207 ? 3.107 -1.722 1.467 1.00 89.19 207 LYS A O 1
ATOM 1638 N N . ASN A 1 208 ? 4.584 -0.070 1.837 1.00 89.25 208 ASN A N 1
ATOM 1639 C CA . ASN A 1 208 ? 4.407 -0.041 3.287 1.00 89.25 208 ASN A CA 1
ATOM 1640 C C . ASN A 1 208 ? 3.109 0.678 3.667 1.00 89.25 208 ASN A C 1
ATOM 1642 O O . ASN A 1 208 ? 2.599 0.460 4.761 1.00 89.25 208 ASN A O 1
ATOM 1646 N N . ALA A 1 209 ? 2.568 1.529 2.787 1.00 90.38 209 ALA A N 1
ATOM 1647 C CA . ALA A 1 209 ? 1.379 2.340 3.063 1.00 90.38 209 ALA A CA 1
ATOM 1648 C C . ALA A 1 209 ? 0.179 1.507 3.553 1.00 90.38 209 ALA A C 1
ATOM 1650 O O . ALA A 1 209 ? -0.489 1.889 4.512 1.00 90.38 209 ALA A O 1
ATOM 1651 N N . CYS A 1 210 ? -0.074 0.349 2.939 1.00 92.50 210 CYS A N 1
ATOM 1652 C CA . CYS A 1 210 ? -1.156 -0.538 3.351 1.00 92.50 210 CYS A CA 1
ATOM 1653 C C . CYS A 1 210 ? -0.940 -1.118 4.751 1.00 92.50 210 CYS A C 1
ATOM 1655 O O . CYS A 1 210 ? -1.851 -1.064 5.576 1.00 92.50 210 CYS A O 1
ATOM 1657 N N . GLU A 1 211 ? 0.252 -1.646 5.039 1.00 93.00 211 GLU A N 1
ATOM 1658 C CA . GLU A 1 211 ? 0.532 -2.235 6.353 1.00 93.00 211 GLU A CA 1
ATOM 1659 C C . GLU A 1 211 ? 0.584 -1.177 7.456 1.00 93.00 211 GLU A C 1
ATOM 1661 O O . GLU A 1 211 ? 0.115 -1.435 8.561 1.00 93.00 211 GLU A O 1
ATOM 1666 N N . TYR A 1 212 ? 1.037 0.041 7.145 1.00 93.12 212 TYR A N 1
ATOM 1667 C CA . TYR A 1 212 ? 0.930 1.176 8.058 1.00 93.12 212 TYR A CA 1
ATOM 1668 C C . TYR A 1 212 ? -0.533 1.493 8.401 1.00 93.12 212 TYR A C 1
ATOM 1670 O O . TYR A 1 212 ? -0.901 1.557 9.567 1.00 93.12 212 TYR A O 1
ATOM 1678 N N . ILE A 1 213 ? -1.416 1.626 7.408 1.00 92.69 213 ILE A N 1
ATOM 1679 C CA . ILE A 1 213 ? -2.841 1.887 7.676 1.00 92.69 213 ILE A CA 1
ATOM 1680 C C . ILE A 1 213 ? -3.492 0.726 8.433 1.00 92.69 213 ILE A C 1
ATOM 1682 O O . ILE A 1 213 ? -4.328 0.944 9.309 1.00 92.69 213 ILE A O 1
ATOM 1686 N N . ARG A 1 214 ? -3.106 -0.511 8.113 1.00 94.00 214 ARG A N 1
ATOM 1687 C CA . ARG A 1 214 ? -3.571 -1.715 8.807 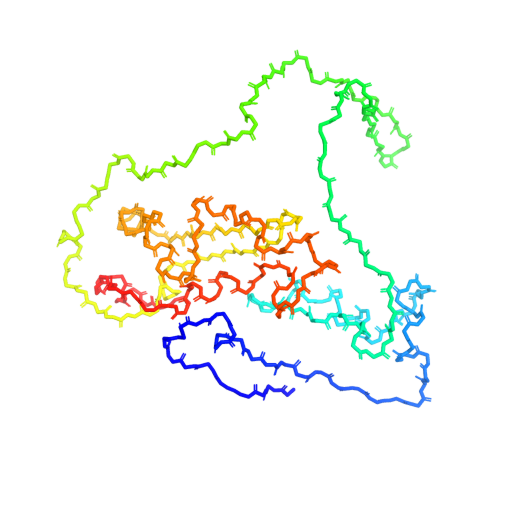1.00 94.00 214 ARG A CA 1
ATOM 1688 C C . ARG A 1 214 ? -3.077 -1.781 10.255 1.00 94.00 214 ARG A C 1
ATOM 1690 O O . ARG A 1 214 ? -3.788 -2.348 11.083 1.00 94.00 214 ARG A O 1
ATOM 1697 N N . SER A 1 215 ? -1.925 -1.206 10.595 1.00 94.19 215 SER A N 1
ATOM 1698 C CA . SER A 1 215 ? -1.443 -1.175 11.981 1.00 94.19 215 SER A CA 1
ATOM 1699 C C . SER A 1 215 ? -2.118 -0.097 12.831 1.00 94.19 215 SER A C 1
ATOM 1701 O O . SER A 1 215 ? -2.192 -0.260 14.046 1.00 94.19 215 SER A O 1
ATOM 1703 N N . ARG A 1 216 ? -2.689 0.951 12.219 1.00 94.06 216 ARG A N 1
ATOM 1704 C CA . ARG A 1 216 ? -3.421 1.996 12.950 1.00 94.06 216 ARG A CA 1
ATOM 1705 C C . ARG A 1 216 ? -4.627 1.441 13.694 1.00 94.06 216 ARG A C 1
ATOM 1707 O O . ARG A 1 216 ? -5.424 0.665 13.155 1.00 94.06 216 ARG A O 1
ATOM 1714 N N . TYR A 1 217 ? -4.804 1.908 14.926 1.00 94.75 217 TYR A N 1
ATOM 1715 C CA . TYR A 1 217 ? -5.929 1.490 15.749 1.00 94.75 217 TYR A CA 1
ATOM 1716 C C . TYR A 1 217 ? -7.189 2.283 15.390 1.00 94.75 217 TYR A C 1
ATOM 1718 O O . TYR A 1 217 ? -7.179 3.514 15.273 1.00 94.75 217 TYR A O 1
ATOM 1726 N N . ILE A 1 218 ? -8.312 1.577 15.293 1.00 94.75 218 ILE A N 1
ATOM 1727 C CA . ILE A 1 218 ? -9.649 2.149 15.104 1.00 94.75 218 ILE A CA 1
ATOM 1728 C C . ILE A 1 218 ? -10.645 1.532 16.088 1.00 94.75 218 ILE A C 1
ATOM 1730 O O . ILE A 1 218 ? -10.367 0.501 16.700 1.00 94.75 218 ILE A O 1
ATOM 1734 N N . ASP A 1 219 ? -11.808 2.163 16.246 1.00 96.19 219 ASP A N 1
ATOM 1735 C CA . ASP A 1 219 ? -12.925 1.569 16.982 1.00 96.19 219 ASP A CA 1
ATOM 1736 C C . ASP A 1 219 ? -13.546 0.447 16.142 1.00 96.19 219 ASP A C 1
ATOM 1738 O O . ASP A 1 219 ? -14.289 0.690 15.188 1.00 96.19 219 ASP A O 1
ATOM 1742 N N . MET A 1 220 ? -13.194 -0.792 16.481 1.00 96.31 220 MET A N 1
ATOM 1743 C CA . MET A 1 220 ? -13.592 -1.992 15.755 1.00 96.31 220 MET A CA 1
ATOM 1744 C C . MET A 1 220 ? -14.798 -2.648 16.438 1.00 96.31 220 MET A C 1
ATOM 1746 O O . MET A 1 220 ? -14.711 -2.942 17.632 1.00 96.31 220 MET A O 1
ATOM 1750 N N . PRO A 1 221 ? -15.907 -2.929 15.730 1.00 97.50 221 PRO A N 1
ATOM 1751 C CA . PRO A 1 221 ? -17.032 -3.665 16.297 1.00 97.50 221 PRO A CA 1
ATOM 1752 C C . PRO A 1 221 ? -16.606 -5.028 16.848 1.00 97.50 221 PRO A C 1
ATOM 1754 O O . PRO A 1 221 ? -15.977 -5.827 16.148 1.00 97.50 221 PRO A O 1
ATOM 1757 N N . ASN A 1 222 ? -16.992 -5.322 18.092 1.00 97.88 222 ASN A N 1
ATOM 1758 C CA . ASN A 1 222 ? -16.573 -6.541 18.793 1.00 97.88 222 ASN A CA 1
ATOM 1759 C C . ASN A 1 222 ? -16.955 -7.809 18.019 1.00 97.88 222 ASN A C 1
ATOM 1761 O O . ASN A 1 222 ? -16.147 -8.727 17.903 1.00 97.88 222 ASN A O 1
ATOM 1765 N N . LYS A 1 223 ? -18.135 -7.806 17.384 1.00 96.81 223 LYS A N 1
ATOM 1766 C CA . LYS A 1 223 ? -18.624 -8.916 16.553 1.00 96.81 223 LYS A CA 1
ATOM 1767 C C . LYS A 1 223 ? -17.694 -9.293 15.391 1.00 96.81 223 LYS A C 1
ATOM 1769 O O . LYS A 1 223 ? -17.749 -10.426 14.925 1.00 96.81 223 LYS A O 1
ATOM 1774 N N . PHE A 1 224 ? -16.866 -8.366 14.901 1.00 96.56 224 PHE A N 1
ATOM 1775 C CA . PHE A 1 224 ? -15.879 -8.651 13.855 1.00 96.56 224 PHE A CA 1
ATOM 1776 C C . PHE A 1 224 ? -14.577 -9.189 14.451 1.00 96.56 224 PHE A C 1
ATOM 1778 O O . PHE A 1 224 ? -14.008 -10.132 13.911 1.00 96.56 224 PHE A O 1
ATOM 1785 N N . LEU A 1 225 ? -14.149 -8.677 15.611 1.00 96.38 225 LEU A N 1
ATOM 1786 C CA . LEU A 1 225 ? -12.988 -9.205 16.341 1.00 96.38 225 LEU A CA 1
ATOM 1787 C C . LEU A 1 225 ? -13.201 -10.649 16.821 1.00 96.38 225 LEU A C 1
ATOM 1789 O O . LEU A 1 225 ? -12.270 -11.454 16.806 1.00 96.38 225 LEU A O 1
ATOM 1793 N N . GLU A 1 226 ? -14.426 -10.990 17.221 1.00 96.69 226 GLU A N 1
ATOM 1794 C CA . GLU A 1 226 ? -14.818 -12.333 17.668 1.00 96.69 226 GLU A CA 1
ATOM 1795 C C . GLU A 1 226 ? -14.701 -13.399 16.563 1.00 96.69 226 GLU A C 1
ATOM 1797 O O . GLU A 1 226 ? -14.553 -14.582 16.868 1.00 96.69 226 GLU A O 1
ATOM 1802 N N . ARG A 1 227 ? -14.687 -12.998 15.281 1.00 95.25 227 ARG A N 1
ATOM 1803 C CA . ARG A 1 227 ? -14.459 -13.898 14.131 1.00 95.25 227 ARG A CA 1
ATOM 1804 C C . ARG A 1 227 ? -12.997 -14.317 13.972 1.00 95.25 227 ARG A C 1
ATOM 1806 O O . ARG A 1 227 ? -12.686 -15.149 13.120 1.00 95.25 227 ARG A O 1
ATOM 1813 N N . GLY A 1 228 ? -12.106 -13.750 14.781 1.00 93.38 228 GLY A N 1
ATOM 1814 C CA . GLY A 1 228 ? -10.670 -13.954 14.687 1.00 93.38 228 GLY A CA 1
ATOM 1815 C C . GLY A 1 228 ? -9.978 -12.897 13.832 1.00 93.38 228 GLY A C 1
ATOM 1816 O O . GLY A 1 228 ? -10.602 -12.119 13.114 1.00 93.38 228 GLY A O 1
ATOM 1817 N N . ARG A 1 229 ? -8.651 -12.883 13.944 1.00 93.50 229 ARG A N 1
ATOM 1818 C CA . ARG A 1 229 ? -7.760 -11.926 13.282 1.00 93.50 229 ARG A CA 1
ATOM 1819 C C . ARG A 1 229 ? -7.221 -12.534 11.991 1.00 93.50 229 ARG A C 1
ATOM 1821 O O . ARG A 1 229 ? -7.059 -13.755 11.920 1.00 93.50 229 ARG A O 1
ATOM 1828 N N . ILE A 1 230 ? -6.945 -11.686 11.008 1.00 87.94 230 ILE A N 1
ATOM 1829 C CA . ILE A 1 230 ? -6.199 -12.039 9.790 1.00 87.94 230 ILE A CA 1
ATOM 1830 C C . ILE A 1 230 ? -4.725 -11.662 9.903 1.00 87.94 230 ILE A C 1
ATOM 1832 O O . ILE A 1 230 ? -4.416 -10.692 10.632 1.00 87.94 230 ILE A O 1
#

Organism: NCBI:txid702011

Secondary structure (DSSP, 8-state):
-EE----SS-SSTTTT--EE------S-GGGG-GGGGTS-TT--HHHHHHHTGGGS-TT------GGGTS-------------GGG--EEEEPTTS-EEEEPPPSS--PPPSSPPP---SSPPPGGGG--EEEEEGGGT-EEEEEEETTEEEEEEE-SSHHHHHHHHHH--HHHHHHHHTS--SSS-BTTTTTT-TTT--SS-TTS-HHHHHHHHSEEEEEHHHHTT---

pLDDT: mean 85.67, std 11.14, range [35.0, 98.12]